Protein AF-A0A3P6T590-F1 (afdb_monomer_lite)

Foldseek 3Di:
DCCVDPVNLVVVLVVLLCCCVPPPPVDQAAEAELQDPCNVVSCVSRVVSHDPVRVVRYDHYNDPPQLVVVCVPDPLQPDDVVSPGDDDDPDDDDDDDPPVPDDDPPPCPPVVVVVPVVDDDDDDDVQADDDDDDDDPDFFDKDKDKDWAADAKDKDFDKDFPDPDPEDEGPDDPVVVVVVVVVPDPRPPHPYDNPDDPPPGMDTPDDIDMDGHGDIDIDMDGDGPDPPPVDD

Organism: Cylicostephanus goldi (NCBI:txid71465)

Sequence (232 aa):
MRHLWRPGVQSLLRIIEIVEAHYPETMGQVLIVRAPRVFPVLWTLISPFIDDNTRSKFKINGGDFVKGEISKYIDEQYIPDFLGGTCLPNCPAGGHIPKSQYRPVEGLSSDAEVLSSMYTTASVTRGYPVEAVVSVSSPGCVLTWDFDILKSDCEFVVIQEPVQTPHSPTMLNPVEMVTAAIANNPLPVILSDTSLTLGQDLTIEEKPVVFQEGDSMQVRFTLKLDYSDFGR

pLDDT: mean 71.43, std 16.36, range [30.64, 93.5]

Radius of gyration: 23.83 Å; chains: 1; bounding box: 60×41×59 Å

Secondary structure (DSSP, 8-state):
-GGG-HHHHHHHHHHHHHHHHHSTT----EEEES--TTHHHHHHHHGGGS-HHHHHTEEEE-SS-HHHHHTTTS-GGGSBGGGTSSB----PPP-PPPGGGPPPSTT-HHHHHHHHHH----PPPTT----------STT-EEEEEEE--SS-EEE--EE-SS----------HHHHHHHHHTT---------TT--BTTTBEESS--EEE-TT-EEEEEEE----TTSS--

Structure (mmCIF, N/CA/C/O backbone):
data_AF-A0A3P6T590-F1
#
_entry.id   AF-A0A3P6T590-F1
#
loop_
_atom_site.group_PDB
_atom_site.id
_atom_site.type_symbol
_atom_site.label_atom_id
_atom_site.label_alt_id
_atom_site.label_comp_id
_atom_site.label_asym_id
_atom_site.label_entity_id
_atom_site.label_seq_id
_atom_site.pdbx_PDB_ins_code
_atom_site.Cartn_x
_atom_site.Cartn_y
_atom_site.Cartn_z
_atom_site.occupancy
_atom_site.B_iso_or_equiv
_atom_site.auth_seq_id
_atom_site.auth_comp_id
_atom_site.auth_asym_id
_atom_site.auth_atom_id
_atom_site.pdbx_PDB_model_num
ATOM 1 N N . MET A 1 1 ? 0.975 -7.922 -3.949 1.00 53.66 1 MET A N 1
ATOM 2 C CA . MET A 1 1 ? 0.863 -6.842 -2.942 1.00 53.66 1 MET A CA 1
ATOM 3 C C . MET A 1 1 ? 0.936 -5.486 -3.630 1.00 53.66 1 MET A C 1
ATOM 5 O O . MET A 1 1 ? 1.995 -4.881 -3.665 1.00 53.66 1 MET A O 1
ATOM 9 N N . ARG A 1 2 ? -0.187 -5.028 -4.199 1.00 62.19 2 ARG A N 1
ATOM 10 C CA . ARG A 1 2 ? -0.266 -3.782 -4.991 1.00 62.19 2 ARG A CA 1
ATOM 11 C C . ARG A 1 2 ? -0.285 -2.509 -4.127 1.00 62.19 2 ARG A C 1
ATOM 13 O O . ARG A 1 2 ? -0.023 -1.419 -4.611 1.00 62.19 2 ARG A O 1
ATOM 20 N N . HIS A 1 3 ? -0.554 -2.664 -2.829 1.00 65.19 3 HIS A N 1
ATOM 21 C CA . HIS A 1 3 ? -0.782 -1.574 -1.873 1.00 65.19 3 HIS A CA 1
ATOM 22 C C . HIS A 1 3 ? 0.471 -0.778 -1.467 1.00 65.19 3 HIS A C 1
ATOM 24 O O . HIS A 1 3 ? 0.341 0.213 -0.762 1.00 65.19 3 HIS A O 1
ATOM 30 N N . LEU A 1 4 ? 1.667 -1.203 -1.891 1.00 68.31 4 LEU A N 1
ATOM 31 C CA . LEU A 1 4 ? 2.927 -0.479 -1.671 1.00 68.31 4 LEU A CA 1
ATOM 32 C C . LEU A 1 4 ? 3.428 0.229 -2.938 1.00 68.31 4 LEU A C 1
ATOM 34 O O . LEU A 1 4 ? 4.595 0.594 -3.017 1.00 68.31 4 LEU A O 1
ATOM 38 N N . TRP A 1 5 ? 2.561 0.409 -3.939 1.00 75.31 5 TRP A N 1
ATOM 39 C CA . TRP A 1 5 ? 2.872 1.249 -5.093 1.00 75.31 5 TRP A CA 1
ATOM 40 C C . TRP A 1 5 ? 3.237 2.659 -4.627 1.00 75.31 5 TRP A C 1
ATOM 42 O O . TRP A 1 5 ? 2.497 3.251 -3.838 1.00 75.31 5 TRP A O 1
ATOM 52 N N . ARG A 1 6 ? 4.362 3.199 -5.101 1.00 72.19 6 ARG A N 1
ATOM 53 C CA . ARG A 1 6 ? 4.931 4.450 -4.586 1.00 72.19 6 ARG A CA 1
ATOM 54 C C . ARG A 1 6 ? 3.959 5.643 -4.673 1.00 72.19 6 ARG A C 1
ATOM 56 O O . ARG A 1 6 ? 3.754 6.262 -3.629 1.00 72.19 6 ARG A O 1
ATOM 63 N N . PRO A 1 7 ? 3.277 5.921 -5.802 1.00 76.56 7 PRO A N 1
ATOM 64 C CA . PRO A 1 7 ? 2.227 6.945 -5.863 1.00 76.56 7 PRO A CA 1
ATOM 65 C C . PRO A 1 7 ? 1.058 6.693 -4.901 1.00 76.56 7 PRO A C 1
ATOM 67 O O . PRO A 1 7 ? 0.540 7.623 -4.283 1.00 76.56 7 PRO A O 1
ATOM 70 N N . GLY A 1 8 ? 0.665 5.430 -4.715 1.00 80.56 8 GLY A N 1
ATOM 71 C CA . GLY A 1 8 ? -0.358 5.045 -3.740 1.00 80.56 8 GLY A CA 1
ATOM 72 C C . GLY A 1 8 ? 0.065 5.343 -2.298 1.00 80.56 8 GLY A C 1
ATOM 73 O O . GLY A 1 8 ? -0.706 5.918 -1.531 1.00 80.56 8 GLY A O 1
ATOM 74 N N . VAL A 1 9 ? 1.309 5.015 -1.941 1.00 80.19 9 VAL A N 1
ATOM 75 C CA . VAL A 1 9 ? 1.894 5.333 -0.630 1.00 80.19 9 VAL A CA 1
ATOM 76 C C . VAL A 1 9 ? 2.015 6.843 -0.438 1.00 80.19 9 VAL A C 1
ATOM 78 O O . VAL A 1 9 ? 1.629 7.342 0.612 1.00 80.19 9 VAL A O 1
ATOM 81 N N . GLN A 1 10 ? 2.496 7.589 -1.435 1.00 81.38 10 GLN A N 1
ATOM 82 C CA . GLN A 1 10 ? 2.583 9.053 -1.368 1.00 81.38 10 GLN A CA 1
ATOM 83 C C . GLN A 1 10 ? 1.207 9.693 -1.169 1.00 81.38 10 GLN A C 1
ATOM 85 O O . GLN A 1 10 ? 1.063 10.592 -0.345 1.00 81.38 10 GLN A O 1
ATOM 90 N N . SER A 1 11 ? 0.185 9.186 -1.863 1.00 85.69 11 SER A N 1
ATOM 91 C CA . SER A 1 11 ? -1.198 9.635 -1.683 1.00 85.69 11 SER A CA 1
ATOM 92 C C . SER A 1 11 ? -1.685 9.377 -0.255 1.00 85.69 11 SER A C 1
ATOM 94 O O . SER A 1 11 ? -2.266 10.263 0.365 1.00 85.69 11 SER A O 1
ATOM 96 N N . LEU A 1 12 ? -1.405 8.191 0.300 1.00 87.31 12 LEU A N 1
ATOM 97 C CA . LEU A 1 12 ? -1.736 7.860 1.688 1.00 87.31 12 LEU A CA 1
ATOM 98 C C . LEU A 1 12 ? -1.023 8.783 2.683 1.00 87.31 12 LEU A C 1
ATOM 100 O O . LEU A 1 12 ? -1.669 9.309 3.584 1.00 87.31 12 LEU A O 1
ATOM 104 N N . LEU A 1 13 ? 0.282 9.009 2.511 1.00 87.38 13 LEU A N 1
ATOM 105 C CA . LEU A 1 13 ? 1.054 9.922 3.357 1.00 87.38 13 LEU A CA 1
ATOM 106 C C . LEU A 1 13 ? 0.486 11.342 3.302 1.00 87.38 13 LEU A C 1
ATOM 108 O O . LEU A 1 13 ? 0.345 11.981 4.340 1.00 87.38 13 LEU A O 1
ATOM 112 N N . ARG A 1 14 ? 0.079 11.806 2.115 1.00 87.75 14 ARG A N 1
ATOM 113 C CA . ARG A 1 14 ? -0.549 13.120 1.956 1.00 87.75 14 ARG A CA 1
ATOM 114 C C . ARG A 1 14 ? -1.902 13.209 2.658 1.00 87.75 14 ARG A C 1
ATOM 116 O O . ARG A 1 14 ? -2.211 14.239 3.248 1.00 87.75 14 ARG A O 1
ATOM 123 N N . ILE A 1 15 ? -2.705 12.145 2.617 1.00 90.88 15 ILE A N 1
ATOM 124 C CA . ILE A 1 15 ? -3.968 12.074 3.365 1.00 90.88 15 ILE A CA 1
ATOM 125 C C . ILE A 1 15 ? -3.696 12.150 4.868 1.00 90.88 15 ILE A C 1
ATOM 127 O O . ILE A 1 15 ? -4.351 12.935 5.549 1.00 90.88 15 ILE A O 1
ATOM 131 N N . ILE A 1 16 ? -2.731 11.374 5.374 1.00 89.38 16 ILE A N 1
ATOM 132 C CA . ILE A 1 16 ? -2.342 11.391 6.792 1.00 89.38 16 ILE A CA 1
ATOM 133 C C . ILE A 1 16 ? -1.933 12.807 7.198 1.00 89.38 16 ILE A C 1
ATOM 135 O O . ILE A 1 16 ? -2.497 13.349 8.139 1.00 89.38 16 ILE A O 1
ATOM 139 N N . GLU A 1 17 ? -1.048 13.447 6.435 1.00 89.75 17 GLU A N 1
ATOM 140 C CA . GLU A 1 17 ? -0.598 14.818 6.693 1.00 89.75 17 GLU A CA 1
ATOM 141 C C . GLU A 1 17 ? -1.765 15.818 6.769 1.00 89.75 17 GLU A C 1
ATOM 143 O O . GLU A 1 17 ? -1.823 16.648 7.674 1.00 89.75 17 GLU A O 1
ATOM 148 N N . ILE A 1 18 ? -2.731 15.727 5.846 1.00 91.12 18 ILE A N 1
ATOM 149 C CA . ILE A 1 18 ? -3.917 16.593 5.850 1.00 91.12 18 ILE A CA 1
ATOM 150 C C . ILE A 1 18 ? -4.773 16.345 7.095 1.00 91.12 18 ILE A C 1
ATOM 152 O O . ILE A 1 18 ? -5.227 17.312 7.711 1.00 91.12 18 ILE A O 1
ATOM 156 N N . VAL A 1 19 ? -5.007 15.078 7.449 1.00 90.62 19 VAL A N 1
ATOM 157 C CA . VAL A 1 19 ? -5.834 14.692 8.600 1.00 90.62 19 VAL A CA 1
ATOM 158 C C . VAL A 1 19 ? -5.200 15.161 9.906 1.00 90.62 19 VAL A C 1
ATOM 160 O O . VAL A 1 19 ? -5.881 15.801 10.702 1.00 90.62 19 VAL A O 1
ATOM 163 N N . GLU A 1 20 ? -3.905 14.920 10.087 1.00 87.94 20 GLU A N 1
ATOM 164 C CA . GLU A 1 20 ? -3.137 15.349 11.261 1.00 87.94 20 GLU A CA 1
ATOM 165 C C . GLU A 1 20 ? -3.132 16.879 11.410 1.00 87.94 20 GLU A C 1
ATOM 167 O O . GLU A 1 20 ? -3.334 17.410 12.501 1.00 87.94 20 GLU A O 1
ATOM 172 N N . ALA A 1 21 ? -2.971 17.614 10.304 1.00 90.56 21 ALA A N 1
ATOM 173 C CA . ALA A 1 21 ? -2.899 19.074 10.338 1.00 90.56 21 ALA A CA 1
ATOM 174 C C . ALA A 1 21 ? -4.256 19.765 10.570 1.00 90.56 21 ALA A C 1
ATOM 176 O O . ALA A 1 21 ? -4.302 20.821 11.201 1.00 90.56 21 ALA A O 1
ATOM 177 N N . HIS A 1 22 ? -5.356 19.213 10.044 1.00 93.50 22 HIS A N 1
ATOM 178 C CA . HIS A 1 22 ? -6.657 19.903 10.016 1.00 93.50 22 HIS A CA 1
ATOM 179 C C . HIS A 1 22 ? -7.722 19.286 10.928 1.00 93.50 22 HIS A C 1
ATOM 181 O O . HIS A 1 22 ? -8.710 19.953 11.234 1.00 93.50 22 HIS A O 1
ATOM 187 N N . TYR A 1 23 ? -7.543 18.041 11.373 1.00 91.44 23 TYR A N 1
ATOM 188 C CA . TYR A 1 23 ? -8.515 17.317 12.197 1.00 91.44 23 TYR A CA 1
ATOM 189 C C . TYR A 1 23 ? -7.874 16.674 13.442 1.00 91.44 23 TYR A C 1
ATOM 191 O O . TYR A 1 23 ? -8.122 15.490 13.711 1.00 91.44 23 TYR A O 1
ATOM 199 N N . PRO A 1 24 ? -7.091 17.428 14.239 1.00 86.69 24 PRO A N 1
ATOM 200 C CA . PRO A 1 24 ? -6.435 16.884 15.422 1.00 86.69 24 PRO A CA 1
ATOM 201 C C . PRO A 1 24 ? -7.468 16.395 16.442 1.00 86.69 24 PRO A C 1
ATOM 203 O O . PRO A 1 24 ? -8.540 16.981 16.599 1.00 86.69 24 PRO A O 1
ATOM 206 N N . GLU A 1 25 ? -7.150 15.303 17.138 1.00 84.94 25 GLU A N 1
ATOM 207 C CA . GLU A 1 25 ? -7.985 14.701 18.192 1.00 84.94 25 GLU A CA 1
ATOM 208 C C . GLU A 1 25 ? -9.406 14.269 17.791 1.00 84.94 25 GLU A C 1
ATOM 210 O O . GLU A 1 25 ? -10.208 13.891 18.642 1.00 84.94 25 GLU A O 1
ATOM 215 N N . THR A 1 26 ? -9.730 14.246 16.499 1.00 88.81 26 THR A N 1
ATOM 216 C CA . THR A 1 26 ? -11.041 13.772 16.018 1.00 88.81 26 THR A CA 1
ATOM 217 C C . THR A 1 26 ? -11.141 12.247 15.982 1.00 88.81 26 THR A C 1
ATOM 219 O O . THR A 1 26 ? -12.229 11.675 16.054 1.00 88.81 26 THR A O 1
ATOM 222 N N . MET A 1 27 ? -9.997 11.570 15.887 1.00 89.81 27 MET A N 1
ATOM 223 C CA . MET A 1 27 ? -9.911 10.119 15.836 1.00 89.81 27 MET A CA 1
ATOM 224 C C . MET A 1 27 ? -10.079 9.521 17.238 1.00 89.81 27 MET A C 1
ATOM 226 O O . MET A 1 27 ? -9.327 9.865 18.151 1.00 89.81 27 MET A O 1
ATOM 230 N N . GLY A 1 28 ? -11.039 8.602 17.396 1.00 88.69 28 GLY A N 1
ATOM 231 C CA . GLY A 1 28 ? -11.241 7.834 18.631 1.00 88.69 28 GLY A CA 1
ATOM 232 C C . GLY A 1 28 ? -10.352 6.589 18.701 1.00 88.69 28 GLY A C 1
ATOM 233 O O . GLY A 1 28 ? -9.463 6.497 19.543 1.00 88.69 28 GLY A O 1
ATOM 234 N N . GLN A 1 29 ? -10.575 5.634 17.796 1.00 90.69 29 GLN A N 1
ATOM 235 C CA . GLN A 1 29 ? -9.772 4.416 17.650 1.00 90.69 29 GLN A CA 1
ATOM 236 C C . GLN A 1 29 ? -9.728 3.951 16.197 1.00 90.69 29 GLN A C 1
ATOM 238 O O . GLN A 1 29 ? -10.691 4.131 15.454 1.00 90.69 29 GLN A O 1
ATOM 243 N N . VAL A 1 30 ? -8.630 3.291 15.823 1.00 92.81 30 VAL A N 1
ATOM 244 C CA . VAL A 1 30 ? -8.482 2.624 14.524 1.00 92.81 30 VAL A CA 1
ATOM 245 C C . VAL A 1 30 ? -8.191 1.151 14.756 1.00 92.81 30 VAL A C 1
ATOM 247 O O . VAL A 1 30 ? -7.144 0.790 15.293 1.00 92.81 30 VAL A O 1
ATOM 250 N N . LEU A 1 31 ? -9.121 0.294 14.340 1.00 92.62 31 LEU A N 1
ATOM 251 C CA . LEU A 1 31 ? -9.000 -1.156 14.456 1.00 92.62 31 LEU A CA 1
ATOM 252 C C . LEU A 1 31 ? -8.565 -1.734 13.106 1.00 92.62 31 LEU A C 1
ATOM 254 O O . LEU A 1 31 ? -9.326 -1.727 12.140 1.00 92.62 31 LEU A O 1
ATOM 258 N N . ILE A 1 32 ? -7.338 -2.245 13.038 1.00 92.25 32 ILE A N 1
ATOM 259 C CA . ILE A 1 32 ? -6.795 -2.916 11.855 1.00 92.25 32 ILE A CA 1
ATOM 260 C C . ILE A 1 32 ? -6.891 -4.416 12.095 1.00 92.25 32 ILE A C 1
ATOM 262 O O . ILE A 1 32 ? -6.228 -4.949 12.979 1.00 92.25 32 ILE A O 1
ATOM 266 N N . VAL A 1 33 ? -7.715 -5.100 11.308 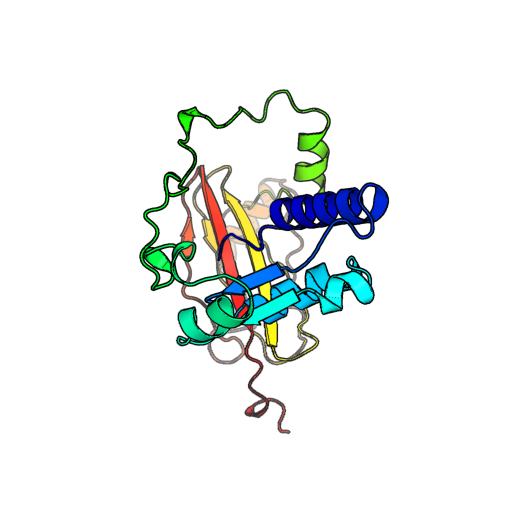1.00 91.38 33 VAL A N 1
ATOM 267 C CA . VAL A 1 33 ? -8.024 -6.525 11.489 1.00 91.38 33 VAL A CA 1
ATOM 268 C C . VAL A 1 33 ? -7.560 -7.348 10.298 1.00 91.38 33 VAL A C 1
ATOM 270 O O . VAL A 1 33 ? -7.513 -6.845 9.176 1.00 91.38 33 VAL A O 1
ATOM 273 N N . ARG A 1 34 ? -7.217 -8.620 10.542 1.00 89.19 34 ARG A N 1
ATOM 274 C CA . ARG A 1 34 ? -6.614 -9.520 9.540 1.00 89.19 34 ARG A CA 1
ATOM 275 C C . ARG A 1 34 ? -5.366 -8.907 8.893 1.00 89.19 34 ARG A C 1
ATOM 277 O O . ARG A 1 34 ? -5.151 -9.042 7.689 1.00 89.19 34 ARG A O 1
ATOM 284 N N . ALA A 1 35 ? -4.557 -8.202 9.686 1.00 88.25 35 ALA A N 1
ATOM 285 C CA . ALA A 1 35 ? -3.354 -7.549 9.190 1.00 88.25 35 ALA A CA 1
ATOM 286 C C . ALA A 1 35 ? -2.382 -8.602 8.611 1.00 88.25 35 ALA A C 1
ATOM 288 O O . ALA A 1 35 ? -1.954 -9.500 9.340 1.00 88.25 35 ALA A O 1
ATOM 289 N N . PRO A 1 36 ? -2.018 -8.530 7.318 1.00 84.69 36 PRO A N 1
ATOM 290 C CA . PRO A 1 36 ? -1.123 -9.510 6.710 1.00 84.69 36 PRO A CA 1
ATOM 291 C C . PRO A 1 36 ? 0.310 -9.349 7.233 1.00 84.69 36 PRO A C 1
ATOM 293 O O . PRO A 1 36 ? 0.692 -8.287 7.716 1.00 84.69 36 PRO A O 1
ATOM 296 N N . ARG A 1 37 ? 1.164 -10.364 7.040 1.00 81.19 37 ARG A N 1
ATOM 297 C CA . ARG A 1 37 ? 2.573 -10.347 7.499 1.00 81.19 37 ARG A CA 1
ATOM 298 C C . ARG A 1 37 ? 3.417 -9.185 6.961 1.00 81.19 37 ARG A C 1
ATOM 300 O O . ARG A 1 37 ? 4.444 -8.866 7.540 1.00 81.19 37 ARG A O 1
ATOM 307 N N . VAL A 1 38 ? 2.999 -8.552 5.863 1.00 79.19 38 VAL A N 1
ATOM 308 C CA . VAL A 1 38 ? 3.642 -7.341 5.324 1.00 79.19 38 VAL A CA 1
ATOM 309 C C . VAL A 1 38 ? 3.332 -6.079 6.127 1.00 79.19 38 VAL A C 1
ATOM 311 O O . VAL A 1 38 ? 4.075 -5.106 6.033 1.00 79.19 38 VAL A O 1
ATOM 314 N N . PHE A 1 39 ? 2.236 -6.066 6.887 1.00 84.88 39 PHE A N 1
ATOM 315 C CA . PHE A 1 39 ? 1.721 -4.868 7.537 1.00 84.88 39 PHE A CA 1
ATOM 316 C C . PHE A 1 39 ? 2.766 -4.141 8.398 1.00 84.88 39 PHE A C 1
ATOM 318 O O . PHE A 1 39 ? 2.830 -2.922 8.282 1.00 84.88 39 PHE A O 1
ATOM 325 N N . PRO A 1 40 ? 3.642 -4.822 9.168 1.00 83.75 40 PRO A N 1
ATOM 326 C CA . PRO A 1 40 ? 4.709 -4.146 9.904 1.00 83.75 40 PRO A CA 1
ATOM 327 C C . PRO A 1 40 ? 5.602 -3.264 9.023 1.00 83.75 40 PRO A C 1
ATOM 329 O O . PRO A 1 40 ? 5.952 -2.166 9.432 1.00 83.75 40 PRO A O 1
ATOM 332 N N . VAL A 1 41 ? 5.903 -3.686 7.789 1.00 80.31 41 VAL A N 1
ATOM 333 C CA . VAL A 1 41 ? 6.712 -2.889 6.849 1.00 80.31 41 VAL A CA 1
ATOM 334 C C . VAL A 1 41 ? 5.970 -1.626 6.417 1.00 80.31 41 VAL A C 1
ATOM 336 O O . VAL A 1 41 ? 6.552 -0.546 6.387 1.00 80.31 41 VAL A O 1
ATOM 339 N N . LEU A 1 42 ? 4.674 -1.746 6.105 1.00 82.00 42 LEU A N 1
ATOM 340 C CA . LEU A 1 42 ? 3.838 -0.584 5.792 1.00 82.00 42 LEU A CA 1
ATOM 341 C C . LEU A 1 42 ? 3.735 0.354 7.001 1.00 82.00 42 LEU A C 1
ATOM 343 O O . LEU A 1 42 ? 3.823 1.566 6.842 1.00 82.00 42 LEU A O 1
ATOM 347 N N . TRP A 1 43 ? 3.588 -0.204 8.203 1.00 87.19 43 TRP A N 1
ATOM 348 C CA . TRP A 1 43 ? 3.510 0.557 9.442 1.00 87.19 43 TRP A CA 1
ATOM 349 C C . TRP A 1 43 ? 4.776 1.377 9.687 1.00 87.19 43 TRP A C 1
ATOM 351 O O . TRP A 1 43 ? 4.665 2.571 9.930 1.00 87.19 43 TRP A O 1
ATOM 361 N N . THR A 1 44 ? 5.965 0.786 9.530 1.00 84.50 44 THR A N 1
ATOM 362 C CA . THR A 1 44 ? 7.249 1.503 9.641 1.00 84.50 44 THR A CA 1
ATOM 363 C C . THR A 1 44 ? 7.353 2.680 8.668 1.00 84.50 44 THR A C 1
ATOM 365 O O . THR A 1 44 ? 7.991 3.678 8.990 1.00 84.50 44 THR A O 1
ATOM 368 N N . LEU A 1 45 ? 6.716 2.588 7.498 1.00 81.25 45 LEU A N 1
ATOM 369 C CA . LEU A 1 45 ? 6.730 3.650 6.493 1.00 81.25 45 LEU A CA 1
ATOM 370 C C . LEU A 1 45 ? 5.801 4.821 6.846 1.00 81.25 45 LEU A C 1
ATOM 372 O O . LEU A 1 45 ? 6.146 5.969 6.583 1.00 81.25 45 LEU A O 1
ATOM 376 N N . ILE A 1 46 ? 4.634 4.541 7.436 1.00 86.75 46 ILE A N 1
ATOM 377 C CA . ILE A 1 46 ? 3.611 5.561 7.726 1.00 86.75 46 ILE A CA 1
ATOM 378 C C . ILE A 1 46 ? 3.690 6.117 9.150 1.00 86.75 46 ILE A C 1
ATOM 380 O O . ILE A 1 46 ? 3.348 7.273 9.372 1.00 86.75 46 ILE A O 1
ATOM 384 N N . SER A 1 47 ? 4.150 5.324 10.124 1.00 88.06 47 SER A N 1
ATOM 385 C CA . SER A 1 47 ? 4.129 5.698 11.541 1.00 88.06 47 SER A CA 1
ATOM 386 C C . SER A 1 47 ? 4.905 6.973 11.887 1.00 88.06 47 SER A C 1
ATOM 388 O O . SER A 1 47 ? 4.447 7.662 12.797 1.00 88.06 47 SER A O 1
ATOM 390 N N . PRO A 1 48 ? 6.024 7.336 11.216 1.00 89.38 48 PRO A N 1
ATOM 391 C CA . PRO A 1 48 ? 6.733 8.588 11.499 1.00 89.38 48 PRO A CA 1
ATOM 392 C C . PRO A 1 48 ? 5.914 9.852 11.207 1.00 89.38 48 PRO A C 1
ATOM 394 O O . PRO A 1 48 ? 6.235 10.910 11.735 1.00 89.38 48 PRO A O 1
ATOM 397 N N . PHE A 1 49 ? 4.872 9.742 10.380 1.00 86.19 49 PHE A N 1
ATOM 398 C CA . PHE A 1 49 ? 3.992 10.851 9.999 1.00 86.19 49 PHE A CA 1
ATOM 399 C C . PHE A 1 49 ? 2.753 10.972 10.894 1.00 86.19 49 PHE A C 1
ATOM 401 O O . PHE A 1 49 ? 1.933 11.853 10.672 1.00 86.19 49 PHE A O 1
ATOM 408 N N . ILE A 1 50 ? 2.608 10.081 11.877 1.00 89.50 50 ILE A N 1
ATOM 409 C CA . ILE A 1 50 ? 1.484 10.030 12.815 1.00 89.50 50 ILE A CA 1
ATOM 410 C C . ILE A 1 50 ? 2.023 10.394 14.195 1.00 89.50 50 ILE A C 1
ATOM 412 O O . ILE A 1 50 ? 3.020 9.803 14.635 1.00 89.50 50 ILE A O 1
ATOM 416 N N . ASP A 1 51 ? 1.375 11.335 14.878 1.00 89.81 51 ASP A N 1
ATOM 417 C CA . ASP A 1 51 ? 1.768 11.747 16.224 1.00 89.81 51 ASP A CA 1
ATOM 418 C C . ASP A 1 51 ? 1.599 10.601 17.244 1.00 89.81 51 ASP A C 1
ATOM 420 O O . ASP A 1 51 ? 0.845 9.649 17.031 1.00 89.81 51 ASP A O 1
ATOM 424 N N . ASP A 1 52 ? 2.309 10.661 18.371 1.00 90.31 52 ASP A N 1
ATOM 425 C CA . ASP A 1 52 ? 2.315 9.563 19.346 1.00 90.31 52 ASP A CA 1
ATOM 426 C C . ASP A 1 52 ? 0.942 9.312 19.997 1.00 90.31 52 ASP A C 1
ATOM 428 O O . ASP A 1 52 ? 0.602 8.157 20.289 1.00 90.31 52 ASP A O 1
ATOM 432 N N . ASN A 1 53 ? 0.129 10.354 20.197 1.00 88.75 53 ASN A N 1
ATOM 433 C CA . ASN A 1 53 ? -1.213 10.208 20.747 1.00 88.75 53 ASN A CA 1
ATOM 434 C C . ASN A 1 53 ? -2.121 9.491 19.744 1.00 88.75 53 ASN A C 1
ATOM 436 O O . ASN A 1 53 ? -2.740 8.484 20.101 1.00 88.75 53 ASN A O 1
ATOM 440 N N . THR A 1 54 ? -2.140 9.915 18.480 1.00 89.88 54 THR A N 1
ATOM 441 C CA . THR A 1 54 ? -2.904 9.235 17.423 1.00 89.88 54 THR A CA 1
ATOM 442 C C . THR A 1 54 ? -2.391 7.819 17.187 1.00 89.88 54 THR A C 1
ATOM 444 O O . THR A 1 54 ? -3.186 6.882 17.085 1.00 89.88 54 THR A O 1
ATOM 447 N N . ARG A 1 55 ? -1.073 7.596 17.237 1.00 91.06 55 ARG A N 1
ATOM 448 C CA . ARG A 1 55 ? -0.467 6.261 17.119 1.00 91.06 55 ARG A CA 1
ATOM 449 C C . ARG A 1 55 ? -0.963 5.298 18.201 1.00 91.06 55 ARG A C 1
ATOM 451 O O . ARG A 1 55 ? -1.206 4.128 17.909 1.00 91.06 55 ARG A O 1
ATOM 458 N N . SER A 1 56 ? -1.175 5.775 19.430 1.00 91.38 56 SER A N 1
ATOM 459 C CA . SER A 1 56 ? -1.684 4.953 20.543 1.00 91.38 56 SER A CA 1
ATOM 460 C C . SER A 1 56 ? -3.114 4.420 20.320 1.00 91.38 56 SER A C 1
ATOM 462 O O . SER A 1 56 ? -3.499 3.379 20.881 1.00 91.38 56 SER A O 1
ATOM 464 N N . LYS A 1 57 ? -3.886 5.099 19.456 1.00 92.12 57 LYS A N 1
ATOM 465 C CA . LYS A 1 57 ? -5.275 4.774 19.094 1.00 92.12 57 LYS A CA 1
ATOM 466 C C . LYS A 1 57 ? -5.375 3.640 18.068 1.00 92.12 57 LYS A C 1
ATOM 468 O O . LYS A 1 57 ? -6.450 3.059 17.916 1.00 92.12 57 LYS A O 1
ATOM 473 N N . PHE A 1 58 ? -4.275 3.276 17.406 1.00 92.81 58 PHE A N 1
ATOM 474 C CA . PHE A 1 58 ? -4.229 2.125 16.506 1.00 92.81 58 PHE A CA 1
ATOM 475 C C . PHE A 1 58 ? -4.168 0.813 17.294 1.00 92.81 58 PHE A C 1
ATOM 477 O O . PHE A 1 58 ? -3.307 0.618 18.155 1.00 92.81 58 PHE A O 1
ATOM 484 N N . LYS A 1 59 ? -5.068 -0.120 16.976 1.00 91.50 59 LYS A N 1
ATOM 485 C CA . LYS A 1 59 ? -5.075 -1.499 17.480 1.00 91.50 59 LYS A CA 1
ATOM 486 C C . LYS A 1 59 ? -4.977 -2.448 16.297 1.00 91.50 59 LYS A C 1
ATOM 488 O O . LYS A 1 59 ? -5.873 -2.499 15.459 1.00 91.50 59 LYS A O 1
ATOM 493 N N . ILE A 1 60 ? -3.866 -3.174 16.217 1.00 90.44 60 ILE A N 1
ATOM 494 C CA . ILE A 1 60 ? -3.552 -4.054 15.090 1.00 90.44 60 ILE A CA 1
ATOM 495 C C . ILE A 1 60 ? -3.733 -5.505 15.532 1.00 90.44 60 ILE A C 1
ATOM 497 O O . ILE A 1 60 ? -3.063 -5.966 16.453 1.00 90.44 60 ILE A O 1
ATOM 501 N N . ASN A 1 61 ? -4.613 -6.231 14.848 1.00 86.88 61 ASN A N 1
ATOM 502 C CA . ASN A 1 61 ? -4.843 -7.657 15.020 1.00 86.88 61 ASN A CA 1
ATOM 503 C C . ASN A 1 61 ? -4.486 -8.402 13.722 1.00 86.88 61 ASN A C 1
ATOM 505 O O . ASN A 1 61 ? -5.151 -8.256 12.692 1.00 86.88 61 ASN A O 1
ATOM 509 N N . GLY A 1 62 ? -3.421 -9.202 13.782 1.00 77.31 62 GLY A N 1
ATOM 510 C CA . GLY A 1 62 ? -2.984 -10.082 12.693 1.00 77.31 62 GLY A CA 1
ATOM 511 C C . GLY A 1 62 ? -3.440 -11.539 12.829 1.00 77.31 62 GLY A C 1
ATOM 512 O O . GLY A 1 62 ? -3.081 -12.353 11.985 1.00 77.31 62 GLY A O 1
ATOM 513 N N . GLY A 1 63 ? -4.171 -11.884 13.893 1.00 77.19 63 GLY A N 1
ATOM 514 C CA . GLY A 1 63 ? -4.617 -13.246 14.183 1.00 77.19 63 GLY A CA 1
ATOM 515 C C . GLY A 1 63 ? -6.053 -13.529 13.742 1.00 77.19 63 GLY A C 1
ATOM 516 O O . GLY A 1 63 ? -6.817 -12.630 13.391 1.00 77.19 63 GLY A O 1
ATOM 517 N N . ASP A 1 64 ? -6.434 -14.804 13.817 1.00 74.38 64 ASP A N 1
ATOM 518 C CA . ASP A 1 64 ? -7.758 -15.282 13.394 1.00 74.38 64 ASP A CA 1
ATOM 519 C C . ASP A 1 64 ? -8.879 -14.904 14.375 1.00 74.38 64 ASP A C 1
ATOM 521 O O . ASP A 1 64 ? -10.058 -14.881 14.016 1.00 74.38 64 ASP A O 1
ATOM 525 N N . PHE A 1 65 ? -8.525 -14.540 15.613 1.00 82.31 65 PHE A N 1
ATOM 526 C CA . PHE A 1 65 ? -9.468 -14.121 16.650 1.00 82.31 65 PHE A CA 1
ATOM 527 C C . PHE A 1 65 ? -9.903 -12.656 16.473 1.00 82.31 65 PHE A C 1
ATOM 529 O O . PHE A 1 65 ? -9.700 -11.799 17.330 1.00 82.31 65 PHE A O 1
ATOM 536 N N . VAL A 1 66 ? -10.481 -12.351 15.312 1.00 85.69 66 VAL A N 1
ATOM 537 C CA . VAL A 1 66 ? -10.899 -10.995 14.932 1.00 85.69 66 VAL A CA 1
ATOM 538 C C . VAL A 1 66 ? -12.094 -10.531 15.759 1.00 85.69 66 VAL A C 1
ATOM 540 O O . VAL A 1 66 ? -12.040 -9.458 16.356 1.00 85.69 66 VAL A O 1
ATOM 543 N N . LYS A 1 67 ? -13.149 -11.355 15.837 1.00 85.88 67 LYS A N 1
ATOM 544 C CA . LYS A 1 67 ? -14.404 -10.998 16.513 1.00 85.88 67 LYS A CA 1
ATOM 545 C C . LYS A 1 67 ? -14.169 -10.582 17.963 1.00 85.88 67 LYS A C 1
ATOM 547 O O . LYS A 1 67 ? -14.578 -9.496 18.347 1.00 85.88 67 LYS A O 1
ATOM 552 N N . GLY A 1 68 ? -13.472 -11.404 18.748 1.00 87.81 68 GLY A N 1
ATOM 553 C CA . GLY A 1 68 ? -13.291 -11.120 20.171 1.00 87.81 68 GLY A CA 1
ATOM 554 C C . GLY A 1 68 ? -12.403 -9.910 20.469 1.00 87.81 68 GLY A C 1
ATOM 555 O O . GLY A 1 68 ? -12.570 -9.298 21.518 1.00 87.81 68 GLY A O 1
ATOM 556 N N . GLU A 1 69 ? -11.510 -9.509 19.556 1.00 88.44 69 GLU A N 1
ATOM 557 C CA . GLU A 1 69 ? -10.789 -8.234 19.687 1.00 88.44 69 GLU A CA 1
ATOM 558 C C . GLU A 1 69 ? -11.683 -7.032 19.353 1.00 88.44 69 GLU A C 1
ATOM 560 O O . GLU A 1 69 ? -11.660 -6.041 20.079 1.00 88.44 69 GLU A O 1
ATOM 565 N N . ILE A 1 70 ? -12.508 -7.118 18.302 1.00 91.44 70 ILE A N 1
ATOM 566 C CA . ILE A 1 70 ? -13.440 -6.039 17.927 1.00 91.44 70 ILE A CA 1
ATOM 567 C C . ILE A 1 70 ? -14.535 -5.856 18.989 1.00 91.44 70 ILE A C 1
ATOM 569 O O . ILE A 1 70 ? -14.886 -4.722 19.310 1.00 91.44 70 ILE A O 1
ATOM 573 N N . SER A 1 71 ? -15.037 -6.948 19.574 1.00 91.62 71 SER A N 1
ATOM 574 C CA . SER A 1 71 ? -16.089 -6.936 20.604 1.00 91.62 71 SER A CA 1
ATOM 575 C C . SER A 1 71 ? -15.716 -6.162 21.874 1.00 91.62 71 SER A C 1
ATOM 577 O O . SER A 1 71 ? -16.593 -5.837 22.665 1.00 91.62 71 SER A O 1
ATOM 579 N N . LYS A 1 72 ? -14.433 -5.834 22.085 1.00 91.44 72 LYS A N 1
ATOM 580 C CA . LYS A 1 72 ? -13.990 -4.956 23.185 1.00 91.44 72 LYS A CA 1
ATOM 581 C C . LYS A 1 72 ? -14.371 -3.489 22.968 1.00 91.44 72 LYS A C 1
ATOM 583 O O . LYS A 1 72 ? -14.342 -2.712 23.918 1.00 91.44 72 LYS A O 1
ATOM 588 N N . TYR A 1 73 ? -14.662 -3.112 21.725 1.00 91.62 73 TYR A N 1
ATOM 589 C CA . TYR A 1 73 ? -14.840 -1.725 21.296 1.00 91.62 73 TYR A CA 1
ATOM 590 C C . TYR A 1 73 ? -16.181 -1.478 20.599 1.00 91.62 73 TYR A C 1
ATOM 592 O O . TYR A 1 73 ? -16.640 -0.340 20.558 1.00 91.62 73 TYR A O 1
ATOM 600 N N . ILE A 1 74 ? -16.798 -2.520 20.035 1.00 91.69 74 ILE A N 1
ATOM 601 C CA . ILE A 1 74 ? -18.047 -2.443 19.271 1.00 91.69 74 ILE A CA 1
ATOM 602 C C . ILE A 1 74 ? -19.010 -3.516 19.787 1.00 91.69 74 ILE A C 1
ATOM 604 O O . ILE A 1 74 ? -18.626 -4.684 19.879 1.00 91.69 74 ILE A O 1
ATOM 608 N N . ASP A 1 75 ? -20.264 -3.147 20.072 1.00 92.44 75 ASP A N 1
ATOM 609 C CA . ASP A 1 75 ? -21.294 -4.121 20.455 1.00 92.44 75 ASP A CA 1
ATOM 610 C C . ASP A 1 75 ? -21.516 -5.153 19.343 1.00 92.44 75 ASP A C 1
ATOM 612 O O . ASP A 1 75 ? -21.570 -4.811 18.158 1.00 92.44 75 ASP A O 1
ATOM 616 N N . GLU A 1 76 ? -21.733 -6.416 19.719 1.00 89.62 76 GLU A N 1
ATOM 617 C CA . GLU A 1 76 ? -21.823 -7.531 18.764 1.00 89.62 76 GLU A CA 1
ATOM 618 C C . GLU A 1 76 ? -22.869 -7.332 17.661 1.00 89.62 76 GLU A C 1
ATOM 620 O O . GLU A 1 76 ? -22.646 -7.741 16.521 1.00 89.62 76 GLU A O 1
ATOM 625 N N . GLN A 1 77 ? -23.980 -6.662 17.979 1.00 91.00 77 GLN A N 1
ATOM 626 C CA . GLN A 1 77 ? -25.057 -6.370 17.030 1.00 91.00 77 GLN A CA 1
ATOM 627 C C . GLN A 1 77 ? -24.621 -5.476 15.858 1.00 91.00 77 GLN A C 1
ATOM 629 O O . GLN A 1 77 ? -25.245 -5.525 14.801 1.00 91.00 77 GLN A O 1
ATOM 634 N N . TYR A 1 78 ? -23.559 -4.681 16.024 1.00 91.38 78 TYR A N 1
ATOM 635 C CA . TYR A 1 78 ? -23.036 -3.781 14.993 1.00 91.38 78 TYR A CA 1
ATOM 636 C C . TYR A 1 78 ? -21.838 -4.364 14.239 1.00 91.38 78 TYR A C 1
ATOM 638 O O . TYR A 1 78 ? -21.380 -3.762 13.268 1.00 91.38 78 TYR A O 1
ATOM 646 N N . ILE A 1 79 ? -21.328 -5.530 14.648 1.00 91.12 79 ILE A N 1
ATOM 647 C CA . ILE A 1 79 ? -20.187 -6.163 13.983 1.00 91.12 79 ILE A CA 1
ATOM 648 C C . ILE A 1 79 ? -20.658 -6.785 12.659 1.00 91.12 79 ILE A C 1
ATOM 650 O O . ILE A 1 79 ? -21.577 -7.612 12.675 1.00 91.12 79 ILE A O 1
ATOM 654 N N . PRO A 1 80 ? -20.033 -6.441 11.517 1.00 90.25 80 PRO A N 1
ATOM 655 C CA . PRO A 1 80 ? -20.373 -7.032 10.229 1.00 90.25 80 PRO A CA 1
ATOM 656 C C . PRO A 1 80 ? -20.161 -8.550 10.171 1.00 90.25 80 PRO A C 1
ATOM 658 O O . PRO A 1 80 ? -19.220 -9.090 10.764 1.00 90.25 80 PRO A O 1
ATOM 661 N N . ASP A 1 81 ? -20.996 -9.231 9.395 1.00 89.56 81 ASP A N 1
ATOM 662 C CA . ASP A 1 81 ? -20.947 -10.677 9.155 1.00 89.56 81 ASP A CA 1
ATOM 663 C C . ASP A 1 81 ? -19.578 -11.168 8.651 1.00 89.56 81 ASP A C 1
ATOM 665 O O . ASP A 1 81 ? -19.034 -12.148 9.165 1.00 89.56 81 ASP A O 1
ATOM 669 N N . PHE A 1 82 ? -18.936 -10.435 7.738 1.00 86.94 82 PHE A N 1
ATOM 670 C CA . PHE A 1 82 ? -17.616 -10.773 7.203 1.00 86.94 82 PHE A CA 1
ATOM 671 C C . PHE A 1 82 ? -16.490 -10.680 8.241 1.00 86.94 82 PHE A C 1
ATOM 673 O O . PHE A 1 82 ? -15.383 -11.159 7.974 1.00 86.94 82 PHE A O 1
ATOM 680 N N . LEU A 1 83 ? -16.744 -10.094 9.417 1.00 88.62 83 LEU A N 1
ATOM 681 C CA . LEU A 1 83 ? -15.845 -10.064 10.581 1.00 88.62 83 LEU A CA 1
ATOM 682 C C . LEU A 1 83 ? -16.286 -11.025 11.702 1.00 88.62 83 LEU A C 1
ATOM 684 O O . LEU A 1 83 ? -15.650 -11.062 12.755 1.00 88.62 83 LEU A O 1
ATOM 688 N N . GLY A 1 84 ? -17.327 -11.835 11.474 1.00 86.62 84 GLY A N 1
ATOM 689 C CA . GLY A 1 84 ? -17.858 -12.823 12.421 1.00 86.62 84 GLY A CA 1
ATOM 690 C C . GLY A 1 84 ? -19.027 -12.333 13.285 1.00 86.62 84 GLY A C 1
ATOM 691 O O . GLY A 1 84 ? -19.396 -13.010 14.249 1.00 86.62 84 GLY A O 1
ATOM 692 N N . GLY A 1 85 ? -19.591 -11.159 12.992 1.00 89.44 85 GLY A N 1
ATOM 693 C CA . GLY A 1 85 ? -20.793 -10.646 13.652 1.00 89.44 85 GLY A CA 1
ATOM 694 C C . GLY A 1 85 ? -22.091 -11.057 12.953 1.00 89.44 85 GLY A C 1
ATOM 695 O O . GLY A 1 85 ? -22.119 -12.011 12.178 1.00 89.44 85 GLY A O 1
ATOM 696 N N . THR A 1 86 ? -23.177 -10.343 13.247 1.00 87.31 86 THR A N 1
ATOM 697 C CA . THR A 1 86 ? -24.518 -10.598 12.679 1.00 87.31 86 THR A CA 1
ATOM 698 C C . THR A 1 86 ? -25.069 -9.420 11.878 1.00 87.31 86 THR A C 1
ATOM 700 O O . THR A 1 86 ? -26.151 -9.529 11.303 1.00 87.31 86 THR A O 1
ATOM 703 N N . CYS A 1 87 ? -24.365 -8.286 11.850 1.00 89.25 87 CYS A N 1
ATOM 704 C CA . CYS A 1 87 ? -24.776 -7.119 11.080 1.00 89.25 87 CYS A CA 1
ATOM 705 C C . CYS A 1 87 ? -24.542 -7.385 9.589 1.00 89.25 87 CYS A C 1
ATOM 707 O O . CYS A 1 87 ? -23.429 -7.718 9.185 1.00 89.25 87 CYS A O 1
ATOM 709 N N . LEU A 1 88 ? -25.579 -7.224 8.767 1.00 83.50 88 LEU A N 1
ATOM 710 C CA . LEU A 1 88 ? -25.452 -7.325 7.316 1.00 83.50 88 LEU A CA 1
ATOM 711 C C . LEU A 1 88 ? -24.994 -5.968 6.766 1.00 83.50 88 LEU A C 1
ATOM 713 O O . LEU A 1 88 ? -25.754 -4.996 6.840 1.00 83.50 88 LEU A O 1
ATOM 717 N N . PRO A 1 89 ? -23.767 -5.855 6.233 1.00 77.56 89 PRO A N 1
ATOM 718 C CA . PRO A 1 89 ? -23.278 -4.591 5.712 1.00 77.56 89 PRO A CA 1
ATOM 719 C C . PRO A 1 89 ? -24.021 -4.224 4.424 1.00 77.56 89 PRO A C 1
ATOM 721 O O . PRO A 1 89 ? -24.054 -4.990 3.465 1.00 77.56 89 PRO A O 1
ATOM 724 N N . ASN A 1 90 ? -24.543 -3.000 4.356 1.00 75.69 90 ASN A N 1
ATOM 725 C CA . ASN A 1 90 ? -25.029 -2.413 3.106 1.00 75.69 90 ASN A CA 1
ATOM 726 C C . ASN A 1 90 ? -23.890 -1.679 2.375 1.00 75.69 90 ASN A C 1
ATOM 728 O O . ASN A 1 90 ? -23.985 -0.486 2.091 1.00 75.69 90 ASN A O 1
ATOM 732 N N . CYS A 1 91 ? -22.763 -2.361 2.160 1.00 70.31 91 CYS A N 1
ATOM 733 C CA . CYS A 1 91 ? -21.598 -1.788 1.490 1.00 70.31 91 CYS A CA 1
ATOM 734 C C . CYS A 1 91 ? -21.157 -2.708 0.345 1.00 70.31 91 CYS A C 1
ATOM 736 O O . CYS A 1 91 ? -20.922 -3.895 0.589 1.00 70.31 91 CYS A O 1
ATOM 738 N N . PRO A 1 92 ? -21.045 -2.205 -0.897 1.00 77.38 92 PRO A N 1
ATOM 739 C CA . PRO A 1 92 ? -20.532 -3.002 -1.998 1.00 77.38 92 PRO A CA 1
ATOM 740 C C . PRO A 1 92 ? -19.074 -3.385 -1.735 1.00 77.38 92 PRO A C 1
ATOM 742 O O . PRO A 1 92 ? -18.275 -2.576 -1.258 1.00 77.38 92 PRO A O 1
ATOM 745 N N . ALA A 1 93 ? -18.710 -4.618 -2.084 1.00 76.44 93 ALA A N 1
ATOM 746 C CA . ALA A 1 93 ? -17.309 -5.003 -2.118 1.00 76.44 93 ALA A CA 1
ATOM 747 C C . ALA A 1 93 ? -16.579 -4.106 -3.132 1.00 76.44 93 ALA A C 1
ATOM 749 O O . ALA A 1 93 ? -17.021 -3.960 -4.273 1.00 76.44 93 ALA A O 1
ATOM 750 N N . GLY A 1 94 ? -15.472 -3.488 -2.712 1.00 81.31 94 GLY A N 1
ATOM 751 C CA . GLY A 1 94 ? -14.575 -2.802 -3.640 1.00 81.31 94 GLY A CA 1
ATOM 752 C C . GLY A 1 94 ? -14.033 -3.764 -4.704 1.00 81.31 94 GLY A C 1
ATOM 753 O O . GLY A 1 94 ? -14.211 -4.980 -4.626 1.00 81.31 94 GLY A O 1
ATOM 754 N N . GLY A 1 95 ? -13.335 -3.241 -5.707 1.00 83.50 95 GLY A N 1
ATOM 755 C CA . GLY A 1 95 ? -12.823 -4.083 -6.781 1.00 83.50 95 GLY A CA 1
ATOM 756 C C . GLY A 1 95 ? -11.898 -3.352 -7.735 1.00 83.50 95 GLY A C 1
ATOM 757 O O . GLY A 1 95 ? -11.501 -2.210 -7.504 1.00 83.50 95 GLY A O 1
ATOM 758 N N . HIS A 1 96 ? -11.548 -4.039 -8.818 1.00 80.06 96 HIS A N 1
ATOM 759 C CA . HIS A 1 96 ? -10.779 -3.440 -9.898 1.00 80.06 96 HIS A CA 1
ATOM 760 C C . HIS A 1 96 ? -11.593 -2.347 -10.588 1.00 80.06 96 HIS A C 1
ATOM 762 O O . HIS A 1 96 ? -12.741 -2.566 -10.973 1.00 80.06 96 HIS A O 1
ATOM 768 N N . ILE A 1 97 ? -10.966 -1.187 -10.778 1.00 83.94 97 ILE A N 1
ATOM 769 C CA . ILE A 1 97 ? -11.524 -0.110 -11.591 1.00 83.94 97 ILE A CA 1
ATOM 770 C C . ILE A 1 97 ? -11.530 -0.595 -13.054 1.00 83.94 97 ILE A C 1
ATOM 772 O O . ILE A 1 97 ? -10.477 -1.005 -13.552 1.00 83.94 97 ILE A O 1
ATOM 776 N N . PRO A 1 98 ? -12.680 -0.594 -13.753 1.00 83.44 98 PRO A N 1
ATOM 777 C CA . PRO A 1 98 ? -12.736 -0.947 -15.167 1.00 83.44 98 PRO A CA 1
ATOM 778 C C . PRO A 1 98 ? -11.786 -0.082 -16.000 1.00 83.44 98 PRO A C 1
ATOM 780 O O . PRO A 1 98 ? -11.769 1.137 -15.844 1.00 83.44 98 PRO A O 1
ATOM 783 N N . LYS A 1 99 ? -11.048 -0.690 -16.941 1.00 79.56 99 LYS A N 1
ATOM 784 C CA . LYS A 1 99 ? -10.096 0.033 -17.812 1.00 79.56 99 LYS A CA 1
ATOM 785 C C . LYS A 1 99 ? -10.745 1.193 -18.580 1.00 79.56 99 LYS A C 1
ATOM 787 O O . LYS A 1 99 ? -10.095 2.193 -18.842 1.00 79.56 99 LYS A O 1
ATOM 792 N N . SER A 1 100 ? -12.039 1.093 -18.890 1.00 83.12 100 SER A N 1
ATOM 793 C CA . SER A 1 100 ? -12.813 2.162 -19.536 1.00 83.12 100 SER A CA 1
ATOM 794 C C . SER A 1 100 ? -12.966 3.431 -18.688 1.00 83.12 100 SER A C 1
ATOM 796 O O . SER A 1 100 ? -13.380 4.458 -19.213 1.00 83.12 100 SER A O 1
ATOM 798 N N . GLN A 1 101 ? -12.686 3.366 -17.384 1.00 84.62 101 GLN A N 1
ATOM 799 C CA . GLN A 1 101 ? -12.722 4.508 -16.467 1.00 84.62 101 GLN A CA 1
ATOM 800 C C . GLN A 1 101 ? -11.347 5.163 -16.286 1.00 84.62 101 GLN A C 1
ATOM 802 O O . GLN A 1 101 ? -11.233 6.151 -15.560 1.00 84.62 101 GLN A O 1
ATOM 807 N N . TYR A 1 102 ? -10.298 4.623 -16.910 1.00 82.56 102 TYR A N 1
ATOM 808 C CA . TYR A 1 102 ? -8.963 5.199 -16.816 1.00 82.56 102 TYR A CA 1
ATOM 809 C C . TYR A 1 102 ? -8.936 6.487 -17.632 1.00 82.56 102 TYR A C 1
ATOM 811 O O . TYR A 1 102 ? -9.413 6.528 -18.767 1.00 82.56 102 TYR A O 1
ATOM 819 N N . ARG A 1 103 ? -8.389 7.555 -17.051 1.00 76.44 103 ARG A N 1
ATOM 820 C CA . ARG A 1 103 ? -8.150 8.781 -17.811 1.00 76.44 103 ARG A CA 1
ATOM 821 C C . ARG A 1 103 ? -6.898 8.602 -18.676 1.00 76.44 103 ARG A C 1
ATOM 823 O O . ARG A 1 103 ? -5.903 8.093 -18.160 1.00 76.44 103 ARG A O 1
ATOM 830 N N . PRO A 1 104 ? -6.924 9.024 -19.951 1.00 65.31 104 PRO A N 1
ATOM 831 C CA . PRO A 1 104 ? -5.717 9.123 -20.763 1.00 65.31 104 PRO A CA 1
ATOM 832 C C . PRO A 1 104 ? -4.696 10.056 -20.099 1.00 65.31 104 PRO A C 1
ATOM 834 O O . PRO A 1 104 ? -5.074 11.067 -19.509 1.00 65.31 104 PRO A O 1
ATOM 837 N N . VAL A 1 105 ? -3.409 9.720 -20.204 1.00 57.38 105 VAL A N 1
ATOM 838 C CA . VAL A 1 105 ? -2.296 10.498 -19.620 1.00 57.38 105 VAL A CA 1
ATOM 839 C C . VAL A 1 105 ? -2.105 11.850 -20.338 1.00 57.38 105 VAL A C 1
ATOM 841 O O . VAL A 1 105 ? -1.543 12.796 -19.786 1.00 57.38 105 VAL A O 1
ATOM 844 N N . GLU A 1 106 ? -2.626 11.972 -21.558 1.00 54.34 106 GLU A N 1
ATOM 845 C CA . GLU A 1 106 ? -2.566 13.164 -22.404 1.00 54.34 106 GLU A CA 1
ATOM 846 C C . GLU A 1 106 ? -3.421 14.304 -21.818 1.00 54.34 106 GLU A C 1
ATOM 848 O O . GLU A 1 106 ? -4.629 14.383 -22.038 1.00 54.34 106 GLU A O 1
ATOM 853 N N . GLY A 1 107 ? -2.794 15.196 -21.044 1.00 52.19 107 GLY A N 1
ATOM 854 C CA . GLY A 1 107 ? -3.433 16.414 -20.523 1.00 52.19 107 GLY A CA 1
ATOM 855 C C . GLY A 1 107 ? -3.153 16.745 -19.056 1.00 52.19 107 GLY A C 1
ATOM 856 O O . GLY A 1 107 ? -3.625 17.772 -18.572 1.00 52.19 107 GLY A O 1
ATOM 857 N N . LEU A 1 108 ? -2.384 15.920 -18.341 1.00 53.50 108 LEU A N 1
ATOM 858 C CA . LEU A 1 108 ? -2.020 16.174 -16.946 1.00 53.50 108 LEU A CA 1
ATOM 859 C C . LEU A 1 108 ? -0.639 16.830 -16.865 1.00 53.50 108 LEU A C 1
ATOM 861 O O . LEU A 1 108 ? 0.358 16.148 -16.669 1.00 53.50 108 LEU A O 1
ATOM 865 N N . SER A 1 109 ? -0.556 18.155 -16.998 1.00 55.75 109 SER A N 1
ATOM 866 C CA . SER A 1 109 ? 0.728 18.868 -16.869 1.00 55.75 109 SER A CA 1
ATOM 867 C C . SER A 1 109 ? 1.379 18.699 -15.488 1.00 55.75 109 SER A C 1
ATOM 869 O O . SER A 1 109 ? 2.598 18.694 -15.402 1.00 55.75 109 SER A O 1
ATOM 871 N N . SER A 1 110 ? 0.582 18.510 -14.428 1.00 55.62 110 SER A N 1
ATOM 872 C CA . SER A 1 110 ? 1.074 18.337 -13.051 1.00 55.62 110 SER A CA 1
ATOM 873 C C . SER A 1 110 ? 1.356 16.877 -12.669 1.00 55.62 110 SER A C 1
ATOM 875 O O . SER A 1 110 ? 2.322 16.618 -11.960 1.00 55.62 110 SER A O 1
ATOM 877 N N . ASP A 1 111 ? 0.543 15.911 -13.117 1.00 52.25 111 ASP A N 1
ATOM 878 C CA . ASP A 1 111 ? 0.744 14.495 -12.754 1.00 52.25 111 ASP A CA 1
ATOM 879 C C . ASP A 1 111 ? 1.763 13.805 -13.675 1.00 52.25 111 ASP A C 1
ATOM 881 O O . ASP A 1 111 ? 2.431 12.858 -13.257 1.00 52.25 111 ASP A O 1
ATOM 885 N N . ALA A 1 112 ? 1.935 14.300 -14.909 1.00 52.81 112 ALA A N 1
ATOM 886 C CA . ALA A 1 112 ? 2.986 13.832 -15.808 1.00 52.81 112 ALA A CA 1
ATOM 887 C C . ALA A 1 112 ? 4.387 14.152 -15.266 1.00 52.81 112 ALA A C 1
ATOM 889 O O . ALA A 1 112 ? 5.265 13.314 -15.418 1.00 52.81 112 ALA A O 1
ATOM 890 N N . GLU A 1 113 ? 4.590 15.284 -14.578 1.00 53.91 113 GLU A N 1
ATOM 891 C CA . GLU A 1 113 ? 5.862 15.605 -13.900 1.00 53.91 113 GLU A CA 1
ATOM 892 C C . GLU A 1 113 ? 6.141 14.673 -12.712 1.00 53.91 113 GLU A C 1
ATOM 894 O O . GLU A 1 113 ? 7.273 14.245 -12.463 1.00 53.91 113 GLU A O 1
ATOM 899 N N . VAL A 1 114 ? 5.089 14.322 -11.973 1.00 54.19 114 VAL A N 1
ATOM 900 C CA . VAL A 1 114 ? 5.159 13.413 -10.827 1.00 54.19 114 VAL A CA 1
ATOM 901 C C . VAL A 1 114 ? 5.523 12.003 -11.310 1.00 54.19 114 VAL A C 1
ATOM 903 O O . VAL A 1 114 ? 6.477 11.416 -10.807 1.00 54.19 114 VAL A O 1
ATOM 906 N N . LEU A 1 115 ? 4.875 11.486 -12.357 1.00 56.06 115 LEU A N 1
ATOM 907 C CA . LEU A 1 115 ? 5.250 10.200 -12.961 1.00 56.06 115 LEU A CA 1
ATOM 908 C C . LEU A 1 115 ? 6.619 10.256 -13.663 1.00 56.06 115 LEU A C 1
ATOM 910 O O . LEU A 1 115 ? 7.426 9.348 -13.474 1.00 56.06 115 LEU A O 1
ATOM 914 N N . SER A 1 116 ? 6.943 11.324 -14.400 1.00 58.31 116 SER A N 1
ATOM 915 C CA . SER A 1 116 ? 8.234 11.450 -15.099 1.00 58.31 116 SER A CA 1
ATOM 916 C C . SER A 1 116 ? 9.424 11.589 -14.152 1.00 58.31 116 SER A C 1
ATOM 918 O O . SER A 1 116 ? 10.538 11.233 -14.517 1.00 58.31 116 SER A O 1
ATOM 920 N N . SER A 1 117 ? 9.216 12.118 -12.943 1.00 59.12 117 SER A N 1
ATOM 921 C CA . SER A 1 117 ? 10.249 12.156 -11.899 1.00 59.12 117 SER A CA 1
ATOM 922 C C . SER A 1 117 ? 10.394 10.828 -11.149 1.00 59.12 117 SER A C 1
ATOM 924 O O . SER A 1 117 ? 11.420 10.598 -10.509 1.00 59.12 117 SER A O 1
ATOM 926 N N . MET A 1 118 ? 9.393 9.943 -11.223 1.00 61.97 118 MET A N 1
ATOM 927 C CA . MET A 1 118 ? 9.404 8.633 -10.566 1.00 61.97 118 MET A CA 1
ATOM 928 C C . MET A 1 118 ? 9.913 7.503 -11.458 1.00 61.97 118 MET A C 1
ATOM 930 O O . MET A 1 118 ? 10.558 6.590 -10.941 1.00 61.97 118 MET A O 1
ATOM 934 N N . TYR A 1 119 ? 9.655 7.565 -12.765 1.00 68.00 119 TYR A N 1
ATOM 935 C CA . TYR A 1 119 ? 10.099 6.559 -13.725 1.00 68.00 119 TYR A CA 1
ATOM 936 C C . TYR A 1 119 ? 11.316 7.039 -14.507 1.00 68.00 119 TYR A C 1
ATOM 938 O O . TYR A 1 119 ? 11.312 8.103 -15.121 1.00 68.00 119 TYR A O 1
ATOM 946 N N . THR A 1 120 ? 12.357 6.212 -14.549 1.00 69.75 120 THR A N 1
ATOM 947 C CA . THR A 1 120 ? 13.450 6.395 -15.505 1.00 69.75 120 THR A CA 1
ATOM 948 C C . THR A 1 120 ? 13.064 5.719 -16.814 1.00 69.75 120 THR A C 1
ATOM 950 O O . THR A 1 120 ? 12.918 4.501 -16.867 1.00 69.75 120 THR A O 1
ATOM 953 N N . THR A 1 121 ? 12.892 6.505 -17.876 1.00 73.75 121 THR A N 1
ATOM 954 C CA . THR A 1 121 ? 12.698 5.946 -19.219 1.00 73.75 121 THR A CA 1
ATOM 955 C C . THR A 1 121 ? 14.050 5.521 -19.777 1.00 73.75 121 THR A C 1
ATOM 957 O O . THR A 1 121 ? 14.974 6.331 -19.839 1.00 73.75 121 THR A O 1
ATOM 960 N N . ALA A 1 122 ? 14.158 4.268 -20.207 1.00 72.62 122 ALA A N 1
ATOM 961 C CA . ALA A 1 122 ? 15.350 3.741 -20.854 1.00 72.62 122 ALA A CA 1
ATOM 962 C C . ALA A 1 122 ? 14.981 3.107 -22.198 1.00 72.62 122 ALA A C 1
ATOM 964 O O . ALA A 1 122 ? 13.986 2.395 -22.311 1.00 72.62 122 ALA A O 1
ATOM 965 N N . SER A 1 123 ? 15.794 3.361 -23.223 1.00 73.19 123 SER A N 1
ATOM 966 C CA . SER A 1 123 ? 15.720 2.645 -24.495 1.00 73.19 123 SER A CA 1
ATOM 967 C C . SER A 1 123 ? 16.711 1.489 -24.477 1.00 73.19 123 SER A C 1
ATOM 969 O O . SER A 1 123 ? 17.919 1.710 -24.373 1.00 73.19 123 SER A O 1
ATOM 971 N N . VAL A 1 124 ? 16.204 0.267 -24.600 1.00 70.25 124 VAL A N 1
ATOM 972 C CA . VAL A 1 124 ? 17.020 -0.948 -24.593 1.00 70.25 124 VAL A CA 1
ATOM 973 C C . VAL A 1 124 ? 17.337 -1.347 -26.033 1.00 70.25 124 VAL A C 1
ATOM 975 O O . VAL A 1 124 ? 16.441 -1.442 -26.871 1.00 70.25 124 VAL A O 1
ATOM 978 N N . THR A 1 125 ? 18.615 -1.572 -26.343 1.00 70.38 125 THR A N 1
ATOM 979 C CA . THR A 1 125 ? 19.013 -2.155 -27.634 1.00 70.38 125 THR A CA 1
ATOM 980 C C . THR A 1 125 ? 18.999 -3.669 -27.505 1.00 70.38 125 THR A C 1
ATOM 982 O O . THR A 1 125 ? 19.448 -4.197 -26.493 1.00 70.38 125 THR A O 1
ATOM 985 N N . ARG A 1 126 ? 18.502 -4.384 -28.523 1.00 66.88 126 ARG A N 1
ATOM 986 C CA . ARG A 1 126 ? 18.454 -5.852 -28.504 1.00 66.88 126 ARG A CA 1
ATOM 987 C C . ARG A 1 126 ? 19.821 -6.428 -28.121 1.00 66.88 126 ARG A C 1
ATOM 989 O O . ARG A 1 126 ? 20.812 -6.154 -28.793 1.00 66.88 126 ARG A O 1
ATOM 996 N N . GLY A 1 127 ? 19.831 -7.218 -27.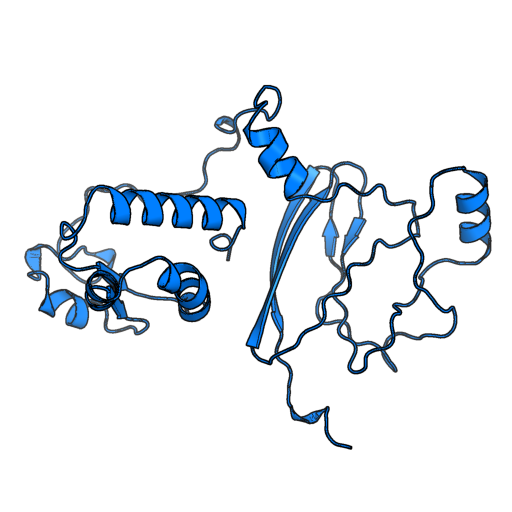049 1.00 67.00 127 GLY A N 1
ATOM 997 C CA . GLY A 1 127 ? 21.025 -7.864 -26.511 1.00 67.00 127 GLY A CA 1
ATOM 998 C C . GLY A 1 127 ? 21.787 -7.072 -25.446 1.00 67.00 127 GLY A C 1
ATOM 999 O O . GLY A 1 127 ? 22.604 -7.649 -24.742 1.00 67.00 127 GLY A O 1
ATOM 1000 N N . TYR A 1 128 ? 21.510 -5.783 -25.267 1.00 66.31 128 TYR A N 1
ATOM 1001 C CA . TYR A 1 128 ? 22.115 -4.988 -24.201 1.00 66.31 128 TYR A CA 1
ATOM 1002 C C . TYR A 1 128 ? 21.159 -4.902 -23.012 1.00 66.31 128 TYR A C 1
ATOM 1004 O O . TYR A 1 128 ? 20.118 -4.261 -23.154 1.00 66.31 128 TYR A O 1
ATOM 1012 N N . PRO A 1 129 ? 21.467 -5.525 -21.861 1.00 71.38 129 PRO A N 1
ATOM 1013 C CA . PRO A 1 129 ? 20.621 -5.406 -20.683 1.00 71.38 129 PRO A CA 1
ATOM 1014 C C . PRO A 1 129 ? 20.698 -3.989 -20.100 1.00 71.38 129 PRO A C 1
ATOM 1016 O O . PRO A 1 129 ? 21.699 -3.285 -20.243 1.00 71.38 129 PRO A O 1
ATOM 1019 N N . VAL A 1 130 ? 19.627 -3.574 -19.427 1.00 73.94 130 VAL A N 1
ATOM 1020 C CA . VAL A 1 130 ? 19.646 -2.415 -18.529 1.00 73.94 130 VAL A CA 1
ATOM 1021 C C . VAL A 1 130 ? 19.684 -2.948 -17.109 1.00 73.94 130 VAL A C 1
ATOM 1023 O O . VAL A 1 130 ? 18.797 -3.695 -16.703 1.00 73.94 130 VAL A O 1
ATOM 1026 N N . GLU A 1 131 ? 20.717 -2.563 -16.369 1.00 74.00 131 GLU A N 1
ATOM 1027 C CA . GLU A 1 131 ? 20.995 -3.089 -15.037 1.00 74.00 131 GLU A CA 1
ATOM 1028 C C . GLU A 1 131 ? 20.751 -2.016 -13.974 1.00 74.00 131 GLU A C 1
ATOM 1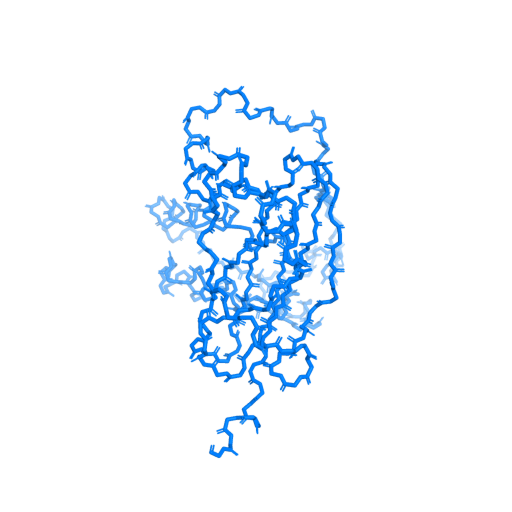030 O O . GLU A 1 131 ? 21.157 -0.861 -14.119 1.00 74.00 131 GLU A O 1
ATOM 1035 N N . ALA A 1 132 ? 20.087 -2.409 -12.888 1.00 74.69 132 ALA A N 1
ATOM 1036 C CA . ALA A 1 132 ? 19.871 -1.573 -11.716 1.00 74.69 132 ALA A CA 1
ATOM 1037 C C . ALA A 1 132 ? 20.434 -2.289 -10.485 1.00 74.69 132 ALA A C 1
ATOM 1039 O O . ALA A 1 132 ? 19.880 -3.287 -10.025 1.00 74.69 132 ALA A O 1
ATOM 1040 N N . VAL A 1 133 ? 21.544 -1.773 -9.952 1.00 75.81 133 VAL A N 1
ATOM 1041 C CA . VAL A 1 133 ? 22.220 -2.352 -8.785 1.00 75.81 133 VAL A CA 1
ATOM 1042 C C . VAL A 1 133 ? 21.638 -1.755 -7.508 1.00 75.81 133 VAL A C 1
ATOM 1044 O O . VAL A 1 133 ? 21.644 -0.536 -7.323 1.00 75.81 133 VAL A O 1
ATOM 1047 N N . VAL A 1 134 ? 21.158 -2.611 -6.605 1.00 76.00 134 VAL A N 1
ATOM 1048 C CA . VAL A 1 134 ? 20.617 -2.200 -5.303 1.00 76.00 134 VAL A CA 1
ATOM 1049 C C . VAL A 1 134 ? 21.436 -2.833 -4.186 1.00 76.00 134 VAL A C 1
ATOM 1051 O O . VAL A 1 134 ? 21.439 -4.049 -4.017 1.00 76.00 134 VAL A O 1
ATOM 1054 N N . SER A 1 135 ? 22.118 -2.003 -3.396 1.00 74.62 135 SER A N 1
ATOM 1055 C CA . SER A 1 135 ? 22.857 -2.461 -2.221 1.00 74.62 135 SER A CA 1
ATOM 1056 C C . SER A 1 135 ? 21.906 -2.742 -1.054 1.00 74.62 135 SER A C 1
ATOM 1058 O O . SER A 1 135 ? 21.130 -1.886 -0.625 1.00 74.62 135 SER A O 1
ATOM 1060 N N . VAL A 1 136 ? 21.960 -3.966 -0.527 1.00 73.06 136 VAL A N 1
ATOM 1061 C CA . VAL A 1 136 ? 21.091 -4.423 0.564 1.00 73.06 136 VAL A CA 1
ATOM 1062 C C . VAL A 1 136 ? 21.853 -4.325 1.880 1.00 73.06 136 VAL A C 1
ATOM 1064 O O . VAL A 1 136 ? 22.676 -5.176 2.199 1.00 73.06 136 VAL A O 1
ATOM 1067 N N . SER A 1 137 ? 21.590 -3.271 2.651 1.00 71.25 137 SER A N 1
ATOM 1068 C CA . SER A 1 137 ? 22.337 -2.999 3.888 1.00 71.25 137 SER A CA 1
ATOM 1069 C C . SER A 1 137 ? 21.851 -3.789 5.108 1.00 71.25 137 SER A C 1
ATOM 1071 O O . SER A 1 137 ? 22.578 -3.877 6.095 1.00 71.25 137 SER A O 1
ATOM 1073 N N . SER A 1 138 ? 20.626 -4.326 5.093 1.00 66.38 138 SER A N 1
ATOM 1074 C CA . SER A 1 138 ? 20.065 -5.051 6.238 1.00 66.38 138 SER A CA 1
ATOM 1075 C C . SER A 1 138 ? 19.158 -6.226 5.839 1.00 66.38 138 SER A C 1
ATOM 1077 O O . SER A 1 138 ? 18.444 -6.166 4.834 1.00 66.38 138 SER A O 1
ATOM 1079 N N . PRO A 1 139 ? 19.159 -7.318 6.630 1.00 71.62 139 PRO A N 1
ATOM 1080 C CA . PRO A 1 139 ? 18.276 -8.457 6.400 1.00 71.62 139 PRO A CA 1
ATOM 1081 C C . PRO A 1 139 ? 16.810 -8.070 6.622 1.00 71.62 139 PRO A C 1
ATOM 1083 O O . PRO A 1 139 ? 16.482 -7.289 7.515 1.00 71.62 139 PRO A O 1
ATOM 1086 N N . GLY A 1 140 ? 15.909 -8.643 5.819 1.00 68.00 140 GLY A N 1
ATOM 1087 C CA . GLY A 1 140 ? 14.473 -8.357 5.894 1.00 68.00 140 GLY A CA 1
ATOM 1088 C C . GLY A 1 140 ? 14.035 -7.109 5.123 1.00 68.00 140 GLY A C 1
ATOM 1089 O O . GLY A 1 140 ? 12.846 -6.775 5.137 1.00 68.00 140 GLY A O 1
ATOM 1090 N N . CYS A 1 141 ? 14.958 -6.446 4.417 1.00 70.56 141 CYS A N 1
ATOM 1091 C CA . CYS A 1 141 ? 14.619 -5.450 3.409 1.00 70.56 141 CYS A CA 1
ATOM 1092 C C . CYS A 1 141 ? 13.687 -6.039 2.348 1.00 70.56 141 CYS A C 1
ATOM 1094 O O . CYS A 1 141 ? 13.746 -7.219 1.991 1.00 70.56 141 CYS A O 1
ATOM 1096 N N . VAL A 1 142 ? 12.815 -5.185 1.821 1.00 71.81 142 VAL A N 1
ATOM 1097 C CA . VAL A 1 142 ? 11.911 -5.584 0.753 1.00 71.81 142 VAL A CA 1
ATOM 1098 C C . VAL A 1 142 ? 12.185 -4.748 -0.476 1.00 71.81 142 VAL A C 1
ATOM 1100 O O . VAL A 1 142 ? 12.019 -3.532 -0.441 1.00 71.81 142 VAL A O 1
ATOM 1103 N N . LEU A 1 143 ? 12.576 -5.426 -1.550 1.00 76.19 143 LEU A N 1
ATOM 1104 C CA . LEU A 1 143 ? 12.777 -4.821 -2.849 1.00 76.19 143 LEU A CA 1
ATOM 1105 C C . LEU A 1 143 ? 11.433 -4.756 -3.581 1.00 76.19 143 LEU A C 1
ATOM 1107 O O . LEU A 1 143 ? 10.662 -5.721 -3.618 1.00 76.19 143 LEU A O 1
ATOM 1111 N N . THR A 1 144 ? 11.126 -3.588 -4.127 1.00 73.19 144 THR A N 1
ATOM 1112 C CA . THR A 1 144 ? 9.924 -3.338 -4.926 1.00 73.19 144 THR A CA 1
ATOM 1113 C C . THR A 1 144 ? 10.344 -2.683 -6.222 1.00 73.19 144 THR A C 1
ATOM 1115 O O . THR A 1 144 ? 11.069 -1.690 -6.177 1.00 73.19 144 THR A O 1
ATOM 1118 N N . TRP A 1 145 ? 9.862 -3.209 -7.340 1.00 77.62 145 TRP A N 1
ATOM 1119 C CA . TRP A 1 145 ? 10.072 -2.620 -8.652 1.00 77.62 145 TRP A CA 1
ATOM 1120 C C . TRP A 1 145 ? 8.768 -2.602 -9.436 1.00 77.62 145 TRP A C 1
ATOM 1122 O O . TRP A 1 145 ? 7.879 -3.446 -9.264 1.00 77.62 145 TRP A O 1
ATOM 1132 N N . ASP A 1 146 ? 8.679 -1.618 -10.311 1.00 77.81 146 ASP A N 1
ATOM 1133 C CA . ASP A 1 146 ? 7.595 -1.459 -11.251 1.00 77.81 146 ASP A CA 1
ATOM 1134 C C . ASP A 1 146 ? 8.117 -0.793 -12.518 1.00 77.81 146 ASP A C 1
ATOM 1136 O O . ASP A 1 146 ? 8.974 0.091 -12.466 1.00 77.81 146 ASP A O 1
ATOM 1140 N N . PHE A 1 147 ? 7.643 -1.281 -13.656 1.00 78.31 147 PHE A N 1
ATOM 1141 C CA . PHE A 1 147 ? 8.013 -0.771 -14.967 1.00 78.31 147 PHE A CA 1
ATOM 1142 C C . PHE A 1 147 ? 6.912 -1.076 -15.978 1.00 78.31 147 PHE A C 1
ATOM 1144 O O . PHE A 1 147 ? 6.153 -2.039 -15.827 1.00 78.31 147 PHE A O 1
ATOM 1151 N N . ASP A 1 148 ? 6.874 -0.260 -17.025 1.00 78.06 148 ASP A N 1
ATOM 1152 C CA . ASP A 1 148 ? 5.966 -0.404 -18.156 1.00 78.06 148 ASP A CA 1
ATOM 1153 C C . ASP A 1 148 ? 6.760 -0.714 -19.423 1.00 78.06 148 ASP A C 1
ATOM 1155 O O . ASP A 1 148 ? 7.785 -0.084 -19.706 1.00 78.06 148 ASP A O 1
ATOM 1159 N N . ILE A 1 149 ? 6.270 -1.669 -20.210 1.00 79.56 149 ILE A N 1
ATOM 1160 C CA . ILE A 1 149 ? 6.861 -2.025 -21.496 1.00 79.56 149 ILE A CA 1
ATOM 1161 C C . ILE A 1 149 ? 6.186 -1.216 -22.587 1.00 79.56 149 ILE A C 1
ATOM 1163 O O . ILE A 1 149 ? 5.097 -1.529 -23.063 1.00 79.56 149 ILE A O 1
ATOM 1167 N N . LEU A 1 150 ? 6.862 -0.140 -22.983 1.00 75.88 150 LEU A N 1
ATOM 1168 C CA . LEU A 1 150 ? 6.342 0.790 -23.981 1.00 75.88 150 LEU A CA 1
ATOM 1169 C C . LEU A 1 150 ? 6.443 0.247 -25.408 1.00 75.88 150 LEU A C 1
ATOM 1171 O O . LEU A 1 150 ? 5.639 0.626 -26.255 1.00 75.88 150 LEU A O 1
ATOM 1175 N N . LYS A 1 151 ? 7.458 -0.577 -25.699 1.00 75.62 151 LYS A N 1
ATOM 1176 C CA . LYS A 1 151 ? 7.720 -1.065 -27.055 1.00 75.62 151 LYS A CA 1
ATOM 1177 C C . LYS A 1 151 ? 8.552 -2.340 -27.054 1.00 75.62 151 LYS A C 1
ATOM 1179 O O . LYS A 1 151 ? 9.643 -2.333 -26.488 1.00 75.62 151 LYS A O 1
ATOM 1184 N N . SER A 1 152 ? 8.106 -3.337 -27.826 1.00 77.31 152 SER A N 1
ATOM 1185 C CA . SER A 1 152 ? 8.759 -4.651 -27.983 1.00 77.31 152 SER A CA 1
ATOM 1186 C C . SER A 1 152 ? 8.848 -5.481 -26.699 1.00 77.31 152 SER A C 1
ATOM 1188 O O . SER A 1 152 ? 8.728 -4.964 -25.595 1.00 77.31 152 SER A O 1
ATOM 1190 N N . ASP A 1 153 ? 9.070 -6.782 -26.862 1.00 79.94 153 ASP A N 1
ATOM 1191 C CA . ASP A 1 153 ? 9.151 -7.712 -25.739 1.00 79.94 153 ASP A CA 1
ATOM 1192 C C . ASP A 1 153 ? 10.501 -7.593 -25.018 1.00 79.94 153 ASP A C 1
ATOM 1194 O O . ASP A 1 153 ? 11.544 -7.373 -25.647 1.00 79.94 153 ASP A O 1
ATOM 1198 N N . CYS A 1 154 ? 10.499 -7.796 -23.702 1.00 79.12 154 CYS A N 1
ATOM 1199 C CA . CYS A 1 154 ? 11.723 -7.841 -22.908 1.00 79.12 154 CYS A CA 1
ATOM 1200 C C . CYS A 1 154 ? 11.698 -8.971 -21.880 1.00 79.12 154 CYS A C 1
ATOM 1202 O O . CYS A 1 154 ? 10.641 -9.414 -21.430 1.00 79.12 154 CYS A O 1
ATOM 1204 N N . GLU A 1 155 ? 12.885 -9.396 -21.467 1.00 81.38 155 GLU A N 1
ATOM 1205 C CA . GLU A 1 155 ? 13.071 -10.338 -20.371 1.00 81.38 155 GLU A CA 1
ATOM 1206 C C . GLU A 1 155 ? 13.585 -9.586 -19.145 1.00 81.38 155 GLU A C 1
ATOM 1208 O O . GLU A 1 155 ? 14.501 -8.769 -19.243 1.00 81.38 155 GLU A O 1
ATOM 1213 N N . PHE A 1 156 ? 12.975 -9.849 -17.994 1.00 81.69 156 PHE A N 1
ATOM 1214 C CA . PHE A 1 156 ? 13.380 -9.278 -16.716 1.00 81.69 156 PHE A CA 1
ATOM 1215 C C . PHE A 1 156 ? 13.822 -10.392 -15.771 1.00 81.69 156 PHE A C 1
ATOM 1217 O O . PHE A 1 156 ? 13.151 -11.423 -15.650 1.00 81.69 156 PHE A O 1
ATOM 1224 N N . VAL A 1 157 ? 14.942 -10.160 -15.087 1.00 79.00 157 VAL A N 1
ATOM 1225 C CA . VAL A 1 157 ? 15.568 -11.114 -14.170 1.00 79.00 157 VAL A CA 1
ATOM 1226 C C . VAL A 1 157 ? 16.052 -10.374 -12.929 1.00 79.00 157 VAL A C 1
ATOM 1228 O O . VAL A 1 157 ? 16.574 -9.265 -13.024 1.00 79.00 157 VAL A O 1
ATOM 1231 N N . VAL A 1 158 ? 15.910 -11.016 -11.769 1.00 78.88 158 VAL A N 1
ATOM 1232 C CA . VAL A 1 158 ? 16.528 -10.574 -10.516 1.00 78.88 158 VAL A CA 1
ATOM 1233 C C . VAL A 1 158 ? 17.626 -11.554 -10.141 1.00 78.88 158 VAL A C 1
ATOM 1235 O O . VAL A 1 158 ? 17.392 -12.761 -10.031 1.00 78.88 158 VAL A O 1
ATOM 1238 N N . ILE A 1 159 ? 18.826 -11.017 -9.953 1.00 74.31 159 ILE A N 1
ATOM 1239 C CA . ILE A 1 159 ? 20.029 -11.773 -9.621 1.00 74.31 159 ILE A CA 1
ATOM 1240 C C . ILE A 1 159 ? 20.531 -11.281 -8.264 1.00 74.31 159 ILE A C 1
ATOM 1242 O O . ILE A 1 159 ? 20.572 -10.074 -8.020 1.00 74.31 159 ILE A O 1
ATOM 1246 N N . GLN A 1 160 ? 20.895 -12.213 -7.385 1.00 72.94 160 GLN A N 1
ATOM 1247 C CA . GLN A 1 160 ? 21.559 -11.919 -6.119 1.00 72.94 160 GLN A CA 1
ATOM 1248 C C . GLN A 1 160 ? 23.022 -12.357 -6.192 1.00 72.94 160 GLN A C 1
ATOM 1250 O O . GLN A 1 160 ? 23.323 -13.501 -6.548 1.00 72.94 160 GLN A O 1
ATOM 1255 N N . GLU A 1 161 ? 23.913 -11.444 -5.810 1.00 68.69 161 GLU A N 1
ATOM 1256 C CA . GLU A 1 161 ? 25.358 -11.655 -5.744 1.00 68.69 161 GLU A CA 1
ATOM 1257 C C . GLU A 1 161 ? 25.841 -11.523 -4.281 1.00 68.69 161 GLU A C 1
ATOM 1259 O O . GLU A 1 161 ? 25.439 -10.581 -3.589 1.00 68.69 161 GLU A O 1
ATOM 1264 N N . PRO A 1 162 ? 26.663 -12.461 -3.767 1.00 57.19 162 PRO A N 1
ATOM 1265 C CA . PRO A 1 162 ? 27.065 -12.502 -2.355 1.00 57.19 162 PRO A CA 1
ATOM 1266 C C . PRO A 1 162 ? 28.162 -11.494 -1.965 1.00 57.19 162 PRO A C 1
ATOM 1268 O O . PRO A 1 162 ? 28.373 -11.248 -0.777 1.00 57.19 162 PRO A O 1
ATOM 1271 N N . VAL A 1 163 ? 28.866 -10.890 -2.927 1.00 55.78 163 VAL A N 1
ATOM 1272 C CA . VAL A 1 163 ? 29.986 -9.962 -2.692 1.00 55.78 163 VAL A CA 1
ATOM 1273 C C . VAL A 1 163 ? 29.794 -8.722 -3.562 1.00 55.78 163 VAL A C 1
ATOM 1275 O O . VAL A 1 163 ? 29.310 -8.829 -4.679 1.00 55.78 163 VAL A O 1
ATOM 1278 N N . GLN A 1 164 ? 30.166 -7.533 -3.067 1.00 47.31 164 GLN A N 1
ATOM 1279 C CA . GLN A 1 164 ? 30.262 -6.338 -3.913 1.00 47.31 164 GLN A CA 1
ATOM 1280 C C . GLN A 1 164 ? 31.366 -6.547 -4.955 1.00 47.31 164 GLN A C 1
ATOM 1282 O O . GLN A 1 164 ? 32.511 -6.147 -4.737 1.00 47.31 164 GLN A O 1
ATOM 1287 N N . THR A 1 165 ? 31.030 -7.139 -6.094 1.00 43.44 165 THR A N 1
ATOM 1288 C CA . THR A 1 165 ? 31.695 -6.797 -7.344 1.00 43.44 165 THR A CA 1
ATOM 1289 C C . THR A 1 165 ? 30.686 -6.080 -8.248 1.00 43.44 165 THR A C 1
ATOM 1291 O O . THR A 1 165 ? 29.493 -6.345 -8.157 1.00 43.44 165 THR A O 1
ATOM 1294 N N . PRO A 1 166 ? 31.080 -5.055 -9.021 1.00 43.75 166 PRO A N 1
ATOM 1295 C CA . PRO A 1 166 ? 30.097 -4.157 -9.639 1.00 43.75 166 PRO A CA 1
ATOM 1296 C C . PRO A 1 166 ? 29.309 -4.724 -10.844 1.00 43.75 166 PRO A C 1
ATOM 1298 O O . PRO A 1 166 ? 28.772 -3.921 -11.609 1.00 43.75 166 PRO A O 1
ATOM 1301 N N . HIS A 1 167 ? 29.288 -6.039 -11.104 1.00 52.19 167 HIS A N 1
ATOM 1302 C CA . HIS A 1 167 ? 29.194 -6.532 -12.487 1.00 52.19 167 HIS A CA 1
ATOM 1303 C C . HIS A 1 167 ? 28.290 -7.772 -12.676 1.00 52.19 167 HIS A C 1
ATOM 1305 O O . HIS A 1 167 ? 28.480 -8.796 -12.033 1.00 52.1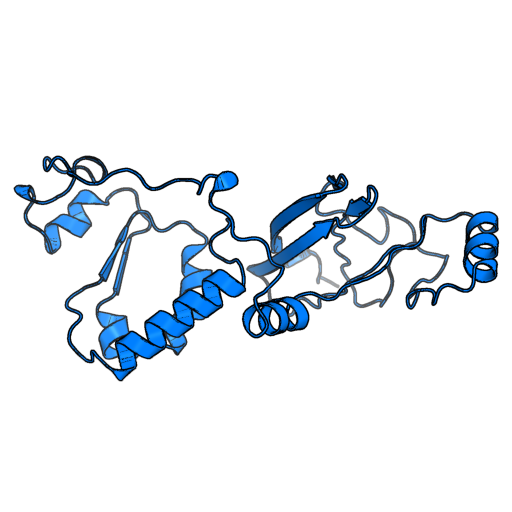9 167 HIS A O 1
ATOM 1311 N N . SER A 1 168 ? 27.350 -7.705 -13.631 1.00 42.97 168 SER A N 1
ATOM 1312 C CA . SER A 1 168 ? 26.512 -8.825 -14.111 1.00 42.97 168 SER A CA 1
ATOM 1313 C C . SER A 1 168 ? 26.981 -9.348 -15.495 1.00 42.97 168 SER A C 1
ATOM 1315 O O . SER A 1 168 ? 27.690 -8.634 -16.213 1.00 42.97 168 SER A O 1
ATOM 1317 N N . PRO A 1 169 ? 26.664 -10.603 -15.891 1.00 43.22 169 PRO A N 1
ATOM 1318 C CA . PRO A 1 169 ? 27.211 -11.244 -17.091 1.00 43.22 169 PRO A CA 1
ATOM 1319 C C . PRO A 1 169 ? 26.416 -10.889 -18.362 1.00 43.22 169 PRO A C 1
ATOM 1321 O O . PRO A 1 169 ? 25.189 -10.967 -18.399 1.00 43.22 169 PRO A O 1
ATOM 1324 N N . THR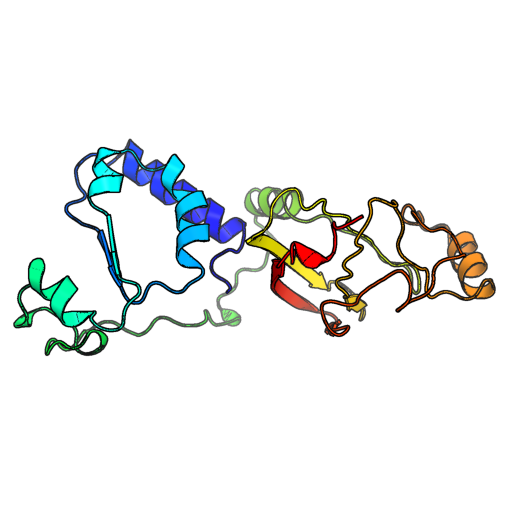 A 1 170 ? 27.127 -10.569 -19.448 1.00 47.00 170 THR A N 1
ATOM 1325 C CA . THR A 1 170 ? 26.542 -10.243 -20.765 1.00 47.00 170 THR A CA 1
ATOM 1326 C C . THR A 1 170 ? 26.124 -11.505 -21.545 1.00 47.00 170 THR A C 1
ATOM 1328 O O . THR A 1 170 ? 26.869 -12.480 -21.599 1.00 47.00 170 THR A O 1
ATOM 1331 N N . MET A 1 171 ? 24.963 -11.472 -22.222 1.00 45.84 171 MET A N 1
ATOM 1332 C CA . MET A 1 171 ? 24.425 -12.580 -23.046 1.00 45.84 171 MET A CA 1
ATOM 1333 C C . MET A 1 171 ? 24.701 -12.471 -24.566 1.00 45.84 171 MET A C 1
ATOM 1335 O O . MET A 1 171 ? 24.183 -13.275 -25.339 1.00 45.84 171 MET A O 1
ATOM 1339 N N . LEU A 1 172 ? 25.499 -11.496 -25.019 1.00 46.81 172 LEU A N 1
ATOM 1340 C CA . LEU A 1 172 ? 25.769 -11.237 -26.444 1.00 46.81 172 LEU A CA 1
ATOM 1341 C C . LEU A 1 172 ? 27.010 -11.945 -26.992 1.00 46.81 172 LEU A C 1
ATOM 1343 O O . LEU A 1 172 ? 28.050 -12.010 -26.339 1.00 46.81 172 LEU A O 1
ATOM 1347 N N . ASN A 1 173 ? 26.942 -12.359 -28.260 1.00 50.88 173 ASN A N 1
ATOM 1348 C CA . ASN A 1 173 ? 28.110 -12.800 -29.026 1.00 50.88 173 ASN A CA 1
ATOM 1349 C C . ASN A 1 173 ? 28.841 -11.571 -29.635 1.00 50.88 173 ASN A C 1
ATOM 1351 O O . ASN A 1 173 ? 28.172 -10.639 -30.087 1.00 50.88 173 ASN A O 1
ATOM 1355 N N . PRO A 1 174 ? 30.188 -11.525 -29.718 1.00 49.62 174 PRO A N 1
ATOM 1356 C CA . PRO A 1 174 ? 30.982 -10.413 -30.274 1.00 49.62 174 PRO A CA 1
ATOM 1357 C C . PRO A 1 174 ? 30.496 -9.756 -31.581 1.00 49.62 174 PRO A C 1
ATOM 1359 O O . PRO A 1 174 ? 30.709 -8.562 -31.785 1.00 49.62 174 PRO A O 1
ATOM 1362 N N . VAL A 1 175 ? 29.826 -10.493 -32.470 1.00 54.25 175 VAL A N 1
ATOM 1363 C CA . VAL A 1 175 ? 29.267 -9.947 -33.726 1.00 54.25 175 VAL A CA 1
ATOM 1364 C C . VAL A 1 175 ? 28.101 -8.981 -33.462 1.00 54.25 175 VAL A C 1
ATOM 1366 O O . VAL A 1 175 ? 27.942 -7.967 -34.148 1.00 54.25 175 VAL A O 1
ATOM 1369 N N . GLU A 1 176 ? 27.299 -9.263 -32.441 1.00 56.81 176 GLU A N 1
ATOM 1370 C CA . GLU A 1 176 ? 26.130 -8.465 -32.065 1.00 56.81 176 GLU A CA 1
ATOM 1371 C C . GLU A 1 176 ? 26.558 -7.159 -31.380 1.00 56.81 176 GLU A C 1
ATOM 1373 O O . GLU A 1 176 ? 25.964 -6.110 -31.637 1.00 56.81 176 GLU A O 1
ATOM 1378 N N . MET A 1 177 ? 27.668 -7.187 -30.628 1.00 54.81 177 MET A N 1
ATOM 1379 C CA . MET A 1 177 ? 28.262 -5.988 -30.024 1.00 54.81 177 MET A CA 1
ATOM 1380 C C . MET A 1 177 ? 28.709 -4.957 -31.067 1.00 54.81 177 MET A C 1
ATOM 1382 O O . MET A 1 177 ? 28.424 -3.765 -30.949 1.00 54.81 177 MET A O 1
ATOM 1386 N N . VAL A 1 178 ? 29.394 -5.417 -32.118 1.00 53.69 178 VAL A N 1
ATOM 1387 C CA . VAL A 1 178 ? 29.871 -4.545 -33.203 1.00 53.69 178 VAL A CA 1
ATOM 1388 C C . VAL A 1 178 ? 28.690 -3.923 -33.951 1.00 53.69 178 VAL A C 1
ATOM 1390 O O . VAL A 1 178 ? 28.720 -2.743 -34.291 1.00 53.69 178 VAL A O 1
ATOM 1393 N N . THR A 1 179 ? 27.617 -4.689 -34.150 1.00 58.28 179 THR A N 1
ATOM 1394 C CA . THR A 1 179 ? 26.418 -4.228 -34.864 1.00 58.28 179 THR A CA 1
ATOM 1395 C C . THR A 1 179 ? 25.690 -3.109 -34.110 1.00 58.28 179 THR A C 1
ATOM 1397 O O . THR A 1 179 ? 25.248 -2.140 -34.727 1.00 58.28 179 THR A O 1
ATOM 1400 N N . ALA A 1 180 ? 25.609 -3.190 -32.779 1.00 51.81 180 ALA A N 1
ATOM 1401 C CA . ALA A 1 180 ? 24.974 -2.158 -31.957 1.00 51.81 180 ALA A CA 1
ATOM 1402 C C . ALA A 1 180 ? 25.793 -0.860 -31.870 1.00 51.81 180 ALA A C 1
ATOM 1404 O O . ALA A 1 180 ? 25.217 0.226 -31.920 1.00 51.81 180 ALA A O 1
ATOM 1405 N N . ALA A 1 181 ? 27.126 -0.956 -31.809 1.00 54.69 181 ALA A N 1
ATOM 1406 C CA . ALA A 1 181 ? 28.013 0.210 -31.804 1.00 54.69 181 ALA A CA 1
ATOM 1407 C C . ALA A 1 181 ? 27.946 1.014 -33.118 1.00 54.69 181 ALA A C 1
ATOM 1409 O O . ALA A 1 181 ? 28.032 2.240 -33.103 1.00 54.69 181 ALA A O 1
ATOM 1410 N N . ILE A 1 182 ? 27.743 0.339 -34.256 1.00 54.59 182 ILE A N 1
ATOM 1411 C CA . ILE A 1 182 ? 27.622 0.978 -35.580 1.00 54.59 182 ILE A CA 1
ATOM 1412 C C . ILE A 1 182 ? 26.295 1.749 -35.730 1.00 54.59 182 ILE A C 1
ATOM 1414 O O . ILE A 1 182 ? 26.219 2.698 -36.510 1.00 54.59 182 ILE A O 1
ATOM 1418 N N . ALA A 1 183 ? 25.252 1.391 -34.973 1.00 55.22 183 ALA A N 1
ATOM 1419 C CA . ALA A 1 183 ? 23.917 1.987 -35.086 1.00 55.22 183 ALA A CA 1
ATOM 1420 C C . ALA A 1 183 ? 23.765 3.380 -34.431 1.00 55.22 183 ALA A C 1
ATOM 1422 O O . ALA A 1 183 ? 22.684 3.959 -34.501 1.00 55.22 183 ALA A O 1
ATOM 1423 N N . ASN A 1 184 ? 24.823 3.939 -33.826 1.00 46.94 184 ASN A N 1
ATOM 1424 C CA . ASN A 1 184 ? 24.874 5.299 -33.261 1.00 46.94 184 ASN A CA 1
ATOM 1425 C C . ASN A 1 184 ? 23.798 5.627 -32.198 1.00 46.94 184 ASN A C 1
ATOM 1427 O O . ASN A 1 184 ? 23.498 6.796 -31.949 1.00 46.94 184 ASN A O 1
ATOM 1431 N N . ASN A 1 185 ? 23.233 4.609 -31.546 1.00 47.16 185 ASN A N 1
ATOM 1432 C CA . ASN A 1 185 ? 22.461 4.792 -30.319 1.00 47.16 185 ASN A CA 1
ATOM 1433 C C . ASN A 1 185 ? 23.438 5.005 -29.150 1.00 47.16 185 ASN A C 1
ATOM 1435 O O . ASN A 1 185 ? 24.462 4.318 -29.112 1.00 47.16 185 ASN A O 1
ATOM 1439 N N . PRO A 1 186 ? 23.163 5.907 -28.187 1.00 45.12 186 PRO A N 1
ATOM 1440 C CA . PRO A 1 186 ? 23.943 5.956 -26.959 1.00 45.12 186 PRO A CA 1
ATOM 1441 C C . PRO A 1 186 ? 23.800 4.600 -26.262 1.00 45.12 186 PRO 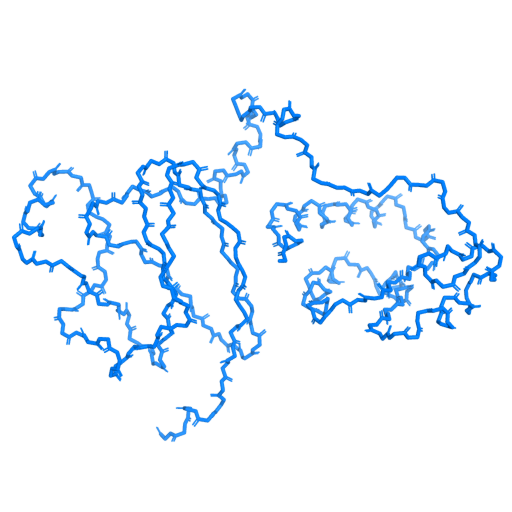A C 1
ATOM 1443 O O . PRO A 1 186 ? 22.730 4.262 -25.757 1.00 45.12 186 PRO A O 1
ATOM 1446 N N . LEU A 1 187 ? 24.859 3.791 -26.310 1.00 46.19 187 LEU A N 1
ATOM 1447 C CA . LEU A 1 187 ? 24.900 2.521 -25.599 1.00 46.19 187 LEU A CA 1
ATOM 1448 C C . LEU A 1 187 ? 24.758 2.835 -24.099 1.00 46.19 187 LEU A C 1
ATOM 1450 O O . LEU A 1 187 ? 25.488 3.701 -23.604 1.00 46.19 187 LEU A O 1
ATOM 1454 N N . PRO A 1 188 ? 23.832 2.183 -23.370 1.00 45.44 188 PRO A N 1
ATOM 1455 C CA . PRO A 1 188 ? 23.803 2.257 -21.914 1.00 45.44 188 PRO A CA 1
ATOM 1456 C C . PRO A 1 188 ? 25.187 1.908 -21.357 1.00 45.44 188 PRO A C 1
ATOM 1458 O O . PRO A 1 188 ? 25.922 1.143 -21.981 1.00 45.44 188 PRO A O 1
ATOM 1461 N N . VAL A 1 189 ? 25.564 2.470 -20.205 1.00 40.66 189 VAL A N 1
ATOM 1462 C CA . VAL A 1 189 ? 26.836 2.132 -19.550 1.00 40.66 189 VAL A CA 1
ATOM 1463 C C . VAL A 1 189 ? 26.820 0.640 -19.233 1.00 40.66 189 VAL A C 1
ATOM 1465 O O . VAL A 1 189 ? 26.135 0.200 -18.317 1.00 40.66 189 VAL A O 1
ATOM 1468 N N . ILE A 1 190 ? 27.555 -0.132 -20.025 1.00 46.22 190 ILE A N 1
ATOM 1469 C CA . ILE A 1 190 ? 27.758 -1.555 -19.798 1.00 46.22 190 ILE A CA 1
ATOM 1470 C C . ILE A 1 190 ? 28.780 -1.655 -18.671 1.00 46.22 190 ILE A C 1
ATOM 1472 O O . ILE A 1 190 ? 29.964 -1.378 -18.870 1.00 46.22 190 ILE A O 1
ATOM 1476 N N . LEU A 1 191 ? 28.323 -2.024 -17.479 1.00 47.75 191 LEU A N 1
ATOM 1477 C CA . LEU A 1 191 ? 29.180 -2.256 -16.321 1.00 47.75 191 LEU A CA 1
ATOM 1478 C C . LEU A 1 191 ? 29.796 -3.669 -16.361 1.00 47.75 191 LEU A C 1
ATOM 1480 O O . LEU A 1 191 ? 30.006 -4.236 -15.309 1.00 47.75 191 LEU A O 1
ATOM 1484 N N . SER A 1 192 ? 30.056 -4.295 -17.516 1.00 49.47 192 SER A N 1
ATOM 1485 C CA . SER A 1 192 ? 30.354 -5.743 -17.571 1.00 49.47 192 SER A CA 1
ATOM 1486 C C . SER A 1 192 ? 31.825 -6.084 -17.838 1.00 49.47 192 SER A C 1
ATOM 1488 O O . SER A 1 192 ? 32.421 -5.537 -18.769 1.00 49.47 192 SER A O 1
ATOM 1490 N N . ASP A 1 193 ? 32.349 -7.088 -17.127 1.00 43.38 193 ASP A N 1
ATOM 1491 C CA . ASP A 1 193 ? 33.513 -7.886 -17.537 1.00 43.38 193 ASP A CA 1
ATOM 1492 C C . ASP A 1 193 ? 33.038 -9.192 -18.208 1.00 43.38 193 ASP A C 1
ATOM 1494 O O . ASP A 1 193 ? 32.087 -9.839 -17.776 1.00 43.38 193 ASP A O 1
ATOM 1498 N N . THR A 1 194 ? 33.709 -9.589 -19.285 1.00 43.91 194 THR A N 1
ATOM 1499 C CA . THR A 1 194 ? 33.405 -10.752 -20.139 1.00 43.91 194 THR A CA 1
ATOM 1500 C C . THR A 1 194 ? 33.715 -12.121 -19.510 1.00 43.91 194 THR A C 1
ATOM 1502 O O . THR A 1 194 ? 33.638 -13.137 -20.199 1.00 43.91 194 THR A O 1
ATOM 1505 N N . SER A 1 195 ? 34.100 -12.169 -18.233 1.00 41.06 195 SER A N 1
ATOM 1506 C CA . SER A 1 195 ? 34.676 -13.351 -17.575 1.00 41.06 195 SER A CA 1
ATOM 1507 C C . SER A 1 195 ? 33.721 -14.134 -16.656 1.00 41.06 195 SER A C 1
ATOM 1509 O O . SER A 1 195 ? 34.066 -15.242 -16.247 1.00 41.06 195 SER A O 1
ATOM 1511 N N . LEU A 1 196 ? 32.528 -13.611 -16.345 1.00 46.75 196 LEU A N 1
ATOM 1512 C CA . LEU A 1 196 ? 31.632 -14.172 -15.318 1.00 46.75 196 LEU A CA 1
ATOM 1513 C C . LEU A 1 196 ? 30.664 -15.243 -15.856 1.00 46.75 196 LEU A C 1
ATOM 1515 O O . LEU A 1 196 ? 30.160 -15.137 -16.976 1.00 46.75 196 LEU A O 1
ATOM 1519 N N . THR A 1 197 ? 30.361 -16.263 -15.036 1.00 46.75 197 THR A N 1
ATOM 1520 C CA . THR A 1 197 ? 29.504 -17.409 -15.413 1.00 46.75 197 THR A CA 1
ATOM 1521 C C . THR A 1 197 ? 28.367 -17.680 -14.415 1.00 46.75 197 THR A C 1
ATOM 1523 O O . THR A 1 197 ? 28.543 -17.660 -13.197 1.00 46.75 197 THR A O 1
ATOM 1526 N N . LEU A 1 198 ? 27.167 -17.948 -14.944 1.00 46.91 198 LEU A N 1
ATOM 1527 C CA . LEU A 1 198 ? 25.948 -18.219 -14.174 1.00 46.91 198 LEU A CA 1
ATOM 1528 C C . LEU A 1 198 ? 26.062 -19.530 -13.369 1.00 46.91 198 LEU A C 1
ATOM 1530 O O . LEU A 1 198 ? 26.388 -20.572 -13.937 1.00 46.91 198 LEU A O 1
ATOM 1534 N N . GLY A 1 199 ? 25.733 -19.499 -12.073 1.00 47.94 199 GLY A N 1
ATOM 1535 C CA . GLY A 1 199 ? 25.705 -20.680 -11.198 1.00 47.94 199 GLY A CA 1
ATOM 1536 C C . GLY A 1 199 ? 26.976 -20.949 -10.384 1.00 47.94 199 GLY A C 1
ATOM 1537 O O . GLY A 1 199 ? 26.908 -21.737 -9.445 1.00 47.94 199 GLY A O 1
ATOM 1538 N N . GLN A 1 200 ? 28.102 -20.298 -10.698 1.00 46.72 200 GLN A N 1
ATOM 1539 C CA . GLN A 1 200 ? 29.309 -20.325 -9.860 1.00 46.72 200 GLN A CA 1
ATOM 1540 C C . GLN A 1 200 ? 29.427 -19.046 -9.021 1.00 46.72 200 GLN A C 1
ATOM 1542 O O . GLN A 1 200 ? 29.639 -19.133 -7.814 1.00 46.72 200 GLN A O 1
ATOM 1547 N N . ASP A 1 201 ? 29.179 -17.892 -9.648 1.00 43.31 201 ASP A N 1
ATOM 1548 C CA . ASP A 1 201 ? 29.315 -16.572 -9.016 1.00 43.31 201 ASP A CA 1
ATOM 1549 C C . ASP A 1 201 ? 27.962 -15.849 -8.830 1.00 43.31 201 ASP A C 1
ATOM 1551 O O . ASP A 1 201 ? 27.878 -14.844 -8.129 1.00 43.31 201 ASP A O 1
ATOM 1555 N N . LEU A 1 202 ? 26.883 -16.358 -9.447 1.00 53.94 202 LEU A N 1
ATOM 1556 C CA . LEU A 1 202 ? 25.583 -15.682 -9.543 1.00 53.94 202 LEU A CA 1
ATOM 1557 C C . LEU A 1 202 ? 24.413 -16.635 -9.300 1.00 53.94 202 LEU A C 1
ATOM 1559 O O . LEU A 1 202 ? 24.345 -17.715 -9.900 1.00 53.94 202 LEU A O 1
ATOM 1563 N N . THR A 1 203 ? 23.450 -16.183 -8.496 1.00 55.41 203 THR A N 1
ATOM 1564 C CA . THR A 1 203 ? 22.225 -16.919 -8.153 1.00 55.41 203 THR A CA 1
ATOM 1565 C C . THR A 1 203 ? 20.993 -16.197 -8.693 1.00 55.41 203 THR A C 1
ATOM 1567 O O . THR A 1 203 ? 20.772 -15.020 -8.408 1.00 55.41 203 THR A O 1
ATOM 1570 N N . ILE A 1 204 ? 20.186 -16.904 -9.492 1.00 57.97 204 ILE A N 1
ATOM 1571 C CA . ILE A 1 204 ? 18.902 -16.400 -9.994 1.00 57.97 204 ILE A CA 1
ATOM 1572 C C . ILE A 1 204 ? 17.854 -16.583 -8.897 1.00 57.97 204 ILE A C 1
ATOM 1574 O O . ILE A 1 204 ? 17.485 -17.712 -8.576 1.00 57.97 204 ILE A O 1
ATOM 1578 N N . GLU A 1 205 ? 17.355 -15.471 -8.365 1.00 60.88 205 GLU A N 1
ATOM 1579 C CA . GLU A 1 205 ? 16.329 -15.470 -7.315 1.00 60.88 205 GLU A CA 1
ATOM 1580 C C . GLU A 1 205 ? 14.914 -15.651 -7.883 1.00 60.88 205 GLU A C 1
ATOM 1582 O O . GLU A 1 205 ? 14.029 -16.208 -7.230 1.00 60.88 205 GLU A O 1
ATOM 1587 N N . GLU A 1 206 ? 14.687 -15.229 -9.130 1.00 62.72 206 GLU A N 1
ATOM 1588 C CA . GLU A 1 206 ? 13.396 -15.357 -9.802 1.00 62.72 206 GLU A CA 1
ATOM 1589 C C . GLU A 1 206 ? 13.575 -15.830 -11.243 1.00 62.72 206 GLU A C 1
ATOM 1591 O O . GLU A 1 206 ? 14.457 -15.362 -11.963 1.00 62.72 206 GLU A O 1
ATOM 1596 N N . LYS A 1 207 ? 12.737 -16.782 -11.677 1.00 62.16 207 LYS A N 1
ATOM 1597 C CA . LYS A 1 207 ? 12.778 -17.261 -13.063 1.00 62.16 207 LYS A CA 1
ATOM 1598 C C . LYS A 1 207 ? 12.598 -16.075 -14.012 1.00 62.16 207 LYS A C 1
ATOM 1600 O O . LYS A 1 207 ? 11.712 -15.263 -13.748 1.00 62.16 207 LYS A O 1
ATOM 1605 N N . PRO A 1 208 ? 13.357 -16.015 -15.117 1.00 68.50 208 PRO A N 1
ATOM 1606 C CA . PRO A 1 208 ? 13.179 -14.965 -16.102 1.00 68.50 208 PRO A CA 1
ATOM 1607 C C . PRO A 1 208 ? 11.720 -14.860 -16.546 1.00 68.50 208 PRO A C 1
ATOM 1609 O O . PRO A 1 208 ? 11.082 -15.869 -16.871 1.00 68.50 208 PRO A O 1
ATOM 1612 N N . VAL A 1 209 ? 11.183 -13.642 -16.506 1.00 75.50 209 VAL A N 1
ATOM 1613 C CA . VAL A 1 209 ? 9.811 -13.351 -16.926 1.00 75.50 209 VAL A CA 1
ATOM 1614 C C . VAL A 1 209 ? 9.867 -12.544 -18.213 1.00 75.50 209 VAL A C 1
ATOM 1616 O O . VAL A 1 209 ? 10.529 -11.508 -18.276 1.00 75.50 209 VAL A O 1
ATOM 1619 N N . VAL A 1 210 ? 9.164 -13.032 -19.234 1.00 79.06 210 VAL A N 1
ATOM 1620 C CA . VAL A 1 210 ? 9.017 -12.348 -20.521 1.00 79.06 210 VAL A CA 1
ATOM 1621 C C . VAL A 1 210 ? 7.776 -11.465 -20.471 1.00 79.06 210 VAL A C 1
ATOM 1623 O O . VAL A 1 210 ? 6.695 -11.939 -20.118 1.00 79.06 210 VAL A O 1
ATOM 1626 N N . PHE A 1 211 ? 7.940 -10.201 -20.842 1.00 78.69 211 PHE A N 1
ATOM 1627 C CA . PHE A 1 211 ? 6.883 -9.196 -20.921 1.00 78.69 211 PHE A CA 1
ATOM 1628 C C . PHE A 1 211 ? 6.625 -8.805 -22.367 1.00 78.69 211 PHE A C 1
ATOM 1630 O O . PHE A 1 211 ? 7.568 -8.725 -23.156 1.00 78.69 211 PHE A O 1
ATOM 1637 N N . GLN A 1 212 ? 5.360 -8.551 -22.696 1.00 80.50 212 GLN A N 1
ATOM 1638 C CA . GLN A 1 212 ? 4.923 -8.107 -24.016 1.00 80.50 212 GLN A CA 1
ATOM 1639 C C . GLN A 1 212 ? 4.736 -6.590 -24.069 1.00 80.50 212 GLN A C 1
ATOM 1641 O O . GLN A 1 212 ? 4.587 -5.914 -23.051 1.00 80.50 212 GLN A O 1
ATOM 1646 N N . GLU A 1 213 ? 4.708 -6.046 -25.283 1.00 77.62 213 GLU A N 1
ATOM 1647 C CA . GLU A 1 213 ? 4.381 -4.637 -25.501 1.00 77.62 213 GLU A CA 1
ATOM 1648 C C . GLU A 1 213 ? 3.025 -4.254 -24.880 1.00 77.62 213 GLU A C 1
ATOM 1650 O O . GLU A 1 213 ? 1.998 -4.887 -25.129 1.00 77.62 213 GLU A O 1
ATOM 1655 N N . GLY A 1 214 ? 3.026 -3.180 -24.087 1.00 69.44 214 GLY A N 1
ATOM 1656 C CA . GLY A 1 214 ? 1.859 -2.696 -23.353 1.00 69.44 214 GLY A CA 1
ATOM 1657 C C . GLY A 1 214 ? 1.644 -3.363 -21.993 1.00 69.44 214 GLY A C 1
ATOM 1658 O O . GLY A 1 214 ? 0.685 -3.004 -21.302 1.00 69.44 214 GLY A O 1
ATOM 1659 N N . ASP A 1 215 ? 2.506 -4.300 -21.588 1.00 73.44 215 ASP A N 1
ATOM 1660 C CA . ASP A 1 215 ? 2.467 -4.861 -20.242 1.00 73.44 215 ASP A CA 1
ATOM 1661 C C . ASP A 1 215 ? 2.979 -3.857 -19.204 1.00 73.44 215 ASP A C 1
ATOM 1663 O O . ASP A 1 215 ? 3.985 -3.171 -19.388 1.00 73.44 215 ASP A O 1
ATOM 1667 N N . SER A 1 216 ? 2.292 -3.837 -18.066 1.00 72.88 216 SER A N 1
ATOM 1668 C CA . SER A 1 216 ? 2.701 -3.122 -16.860 1.00 72.88 216 SER A CA 1
ATOM 1669 C C . SER A 1 216 ? 2.988 -4.136 -15.769 1.00 72.88 216 SER A C 1
ATOM 1671 O O . SER A 1 216 ? 2.121 -4.959 -15.442 1.00 72.88 216 SER A O 1
ATOM 1673 N N . MET A 1 217 ? 4.170 -4.060 -15.163 1.00 72.12 217 MET A N 1
ATOM 1674 C CA . MET A 1 217 ? 4.562 -4.956 -14.085 1.00 72.12 217 MET A CA 1
ATOM 1675 C C . MET A 1 217 ? 4.703 -4.223 -12.759 1.00 72.12 217 MET A C 1
ATOM 1677 O O . MET A 1 217 ? 5.291 -3.152 -12.674 1.00 72.12 217 MET A O 1
ATOM 1681 N N . GLN A 1 218 ? 4.198 -4.849 -11.695 1.00 67.62 218 GLN A N 1
ATOM 1682 C CA . GLN A 1 218 ? 4.415 -4.409 -10.322 1.00 67.62 218 GLN A CA 1
ATOM 1683 C C . GLN A 1 218 ? 4.685 -5.635 -9.448 1.00 67.62 218 GLN A C 1
ATOM 1685 O O . GLN A 1 218 ? 3.757 -6.371 -9.087 1.00 67.62 218 GLN A O 1
ATOM 1690 N N . VAL A 1 219 ? 5.952 -5.855 -9.092 1.00 63.19 219 VAL A N 1
ATOM 1691 C CA . VAL A 1 219 ? 6.385 -7.031 -8.320 1.00 63.19 219 VAL A CA 1
ATOM 1692 C C . VAL A 1 219 ? 7.150 -6.598 -7.077 1.00 63.19 219 VAL A C 1
ATOM 1694 O O . VAL A 1 219 ? 7.718 -5.512 -6.971 1.00 63.19 219 VAL A O 1
ATOM 1697 N N . ARG A 1 220 ? 7.065 -7.451 -6.059 1.00 59.78 220 ARG A N 1
ATOM 1698 C CA . ARG A 1 220 ? 7.694 -7.247 -4.762 1.00 59.78 220 ARG A CA 1
ATOM 1699 C C . ARG A 1 220 ? 8.393 -8.524 -4.348 1.00 59.78 220 ARG A C 1
ATOM 1701 O O . ARG A 1 220 ? 7.731 -9.555 -4.234 1.00 59.78 220 ARG A O 1
ATOM 1708 N N . PHE A 1 221 ? 9.669 -8.403 -4.013 1.00 58.94 221 PHE A N 1
ATOM 1709 C CA . PHE A 1 221 ? 10.507 -9.502 -3.560 1.00 58.94 221 PHE A CA 1
ATOM 1710 C C . PHE A 1 221 ? 11.062 -9.201 -2.172 1.00 58.94 221 PHE A C 1
ATOM 1712 O O . PHE A 1 221 ? 11.663 -8.155 -1.926 1.00 58.94 221 PHE A O 1
ATOM 1719 N N . THR A 1 222 ? 10.808 -10.094 -1.218 1.00 54.31 222 THR A N 1
ATOM 1720 C CA . THR A 1 222 ? 11.392 -9.984 0.122 1.00 54.31 222 THR A CA 1
ATOM 1721 C C . THR A 1 222 ? 12.754 -10.647 0.103 1.00 54.31 222 THR A C 1
ATOM 1723 O O . THR A 1 222 ? 12.831 -11.865 -0.024 1.00 54.31 222 THR A O 1
ATOM 1726 N N . LEU A 1 223 ? 13.801 -9.840 0.254 1.00 58.22 223 LEU A N 1
ATOM 1727 C CA . LEU A 1 223 ? 15.173 -10.319 0.267 1.00 58.22 223 LEU A CA 1
ATOM 1728 C C . LEU A 1 223 ? 15.443 -10.966 1.627 1.00 58.22 223 LEU A C 1
ATOM 1730 O O . LEU A 1 223 ? 15.457 -10.300 2.670 1.00 58.22 223 LEU A O 1
ATOM 1734 N N . LYS A 1 224 ? 15.612 -12.287 1.626 1.00 52.53 224 LYS A N 1
ATOM 1735 C CA . LYS A 1 224 ? 16.100 -13.026 2.788 1.00 52.53 224 LYS A CA 1
ATOM 1736 C C . LYS A 1 224 ? 17.611 -13.140 2.657 1.00 52.53 224 LYS A C 1
ATOM 1738 O O . LYS A 1 224 ? 18.104 -13.943 1.882 1.00 52.53 224 LYS A O 1
ATOM 1743 N N . LEU A 1 225 ? 18.335 -12.323 3.413 1.00 50.62 225 LEU A N 1
ATOM 1744 C CA . LEU A 1 225 ? 19.759 -12.555 3.621 1.00 50.62 225 LEU A CA 1
ATOM 1745 C C . LEU A 1 225 ? 19.879 -13.653 4.683 1.00 50.62 225 LEU A C 1
ATOM 1747 O O . LEU A 1 225 ? 19.717 -13.374 5.874 1.00 50.62 225 LEU A O 1
ATOM 1751 N N . ASP A 1 226 ? 20.090 -14.898 4.257 1.00 43.03 226 ASP A N 1
ATOM 1752 C CA . ASP A 1 226 ? 20.459 -15.967 5.179 1.00 43.03 226 ASP A CA 1
ATOM 1753 C C . ASP A 1 226 ? 21.902 -15.721 5.639 1.00 43.03 226 ASP A C 1
ATOM 1755 O O . ASP A 1 226 ? 22.857 -15.724 4.865 1.00 43.03 226 ASP A O 1
ATOM 1759 N N . TYR A 1 227 ? 22.060 -15.465 6.938 1.00 38.62 227 TYR A N 1
ATOM 1760 C CA . TYR A 1 227 ? 23.342 -15.132 7.571 1.00 38.62 227 TYR A CA 1
ATOM 1761 C C . TYR A 1 227 ? 24.373 -16.281 7.531 1.00 38.62 227 TYR A C 1
ATOM 1763 O O . TYR A 1 227 ? 25.475 -16.130 8.056 1.00 38.62 227 TYR A O 1
ATOM 1771 N N . SER A 1 228 ? 24.030 -17.433 6.946 1.00 39.59 228 SER A N 1
ATOM 1772 C CA . SER A 1 228 ? 24.915 -18.594 6.818 1.00 39.59 228 SER A CA 1
ATOM 1773 C C . SER A 1 228 ? 26.023 -18.424 5.778 1.00 39.59 228 SER A C 1
ATOM 1775 O O . SER A 1 228 ? 27.022 -19.130 5.887 1.00 39.59 228 SER A O 1
ATOM 1777 N N . ASP A 1 229 ? 25.903 -17.472 4.846 1.00 40.12 229 ASP A N 1
ATOM 1778 C CA . ASP A 1 229 ? 26.870 -17.321 3.745 1.00 40.12 229 ASP A CA 1
ATOM 1779 C C . ASP A 1 229 ? 27.906 -16.202 3.954 1.00 40.12 229 ASP A C 1
ATOM 1781 O O . ASP A 1 229 ? 28.894 -16.134 3.230 1.00 40.12 229 ASP A O 1
ATOM 1785 N N . PHE A 1 230 ? 27.780 -15.388 5.011 1.00 39.16 230 PHE A N 1
ATOM 1786 C CA . PHE A 1 230 ? 28.810 -14.409 5.414 1.00 39.16 230 PHE A CA 1
ATOM 1787 C C . PHE A 1 230 ? 29.834 -14.989 6.408 1.00 39.16 230 PHE A C 1
ATOM 1789 O O . PHE A 1 230 ? 30.359 -14.292 7.278 1.00 39.16 230 PHE A O 1
ATOM 1796 N N . GLY A 1 231 ? 30.101 -16.292 6.303 1.00 35.69 231 GLY A N 1
ATOM 1797 C CA . GLY A 1 231 ? 30.981 -17.038 7.196 1.00 35.69 231 GLY A CA 1
ATOM 1798 C C . GLY A 1 231 ? 32.238 -17.581 6.521 1.00 35.69 231 GLY A C 1
ATOM 1799 O O . GLY A 1 231 ? 32.360 -18.801 6.416 1.00 35.69 231 GLY A O 1
ATOM 1800 N N . ARG A 1 232 ? 33.177 -16.705 6.133 1.00 30.64 232 ARG A N 1
ATOM 1801 C CA . ARG A 1 232 ? 34.635 -16.831 6.368 1.00 30.64 232 ARG A CA 1
ATOM 1802 C C . ARG A 1 232 ? 35.422 -15.656 5.802 1.00 30.64 232 ARG A C 1
ATOM 1804 O O . ARG A 1 232 ? 35.176 -15.293 4.637 1.00 30.64 232 ARG A O 1
#

InterPro domains:
  IPR001251 CRAL-TRIO lipid binding domain [PF00650] (3-85)
  IPR001251 CRAL-TRIO lipid binding domain [PS50191] (1-91)
  IPR001251 CRAL-TRIO lipid binding domain [cd00170] (1-86)
  IPR036598 GOLD domain superfamily [SSF101576] (118-162)
  IPR036865 CRAL-TRIO lipid binding domain superfamily [G3DSA:3.40.525.10] (1-109)
  IPR036865 CRAL-TRIO lipid binding domain superfamily [SSF52087] (1-87)